Protein AF-A0A2D6FNG7-F1 (afdb_monomer_lite)

Secondary structure (DSSP, 8-state):
----HHHHHHHHHHHTTSPSS-EEEEE--TTSHHHHHHHHHHGGGT-EEEEEE----TTSSS-HHHHHHHHHHTGGGSTTEEEEES-HHHHHTT----SEEEE-S--SHHHHHHHHHHHTTT-SEEEES-TTSHHHHHHHIIIIIT-TTEEEEEETTEEEEEEPPPPHHHHHHHHHHHHHHHHHHHHHHHHHHHHH-GGGGGS----PPPP----------------------------------------------------PPP--------PPP-PPP-

Radius of gyration: 33.49 Å; chains: 1; bounding box: 90×66×100 Å

Foldseek 3Di:
DADDPQLVVVVVVLVVPFDQQFEEEEAACFLNRHVQVSCVSNVVSVYAYEYEDLLPPPPPPDDSVVRVVSNCVGNVVDPRYHYDNHHLVVVLVVVAQGQEYEYDRDLALVRLLVNLVSPVVRYQKYKYFQCVRPSNVVSCCVRPVVDPQWDWDDDPRMIMIGGDDDDPVNVVVVVVVVVVVVVVVVVVVVVVVVVVCPPPPPPPPDDDDDDDDDDDDDDDDDDDDDDDDDDDDDDDDDDDDDDDDDDDDDDDDDDDDDDDDDDDDDDDDDDDDDDDDDDDDD

pLDDT: mean 78.77, std 23.01, range [36.78, 98.81]

Structure (mmCIF, N/CA/C/O backbone):
data_AF-A0A2D6FNG7-F1
#
_entry.id   AF-A0A2D6FNG7-F1
#
loop_
_atom_site.group_PDB
_atom_site.id
_atom_site.type_symbol
_atom_site.label_atom_id
_atom_site.label_alt_id
_atom_site.label_comp_id
_atom_site.label_asym_id
_atom_site.label_entity_id
_atom_site.label_seq_id
_atom_site.pdbx_PDB_ins_code
_atom_site.Cartn_x
_atom_site.Cartn_y
_atom_site.Cartn_z
_atom_site.occupancy
_atom_site.B_iso_or_equiv
_atom_site.auth_seq_id
_atom_site.auth_comp_id
_atom_site.auth_asym_id
_atom_site.auth_atom_id
_atom_site.pdbx_PDB_model_num
ATOM 1 N N . MET A 1 1 ? 10.489 -3.696 -11.520 1.00 64.12 1 MET A N 1
ATOM 2 C CA . MET A 1 1 ? 11.337 -4.139 -10.391 1.00 64.12 1 MET A CA 1
ATOM 3 C C . MET A 1 1 ? 10.675 -5.348 -9.734 1.00 64.12 1 MET A C 1
ATOM 5 O O . MET A 1 1 ? 9.472 -5.512 -9.900 1.00 64.12 1 MET A O 1
ATOM 9 N N . ARG A 1 2 ? 11.435 -6.234 -9.083 1.00 80.19 2 ARG A N 1
ATOM 10 C CA . ARG A 1 2 ? 10.886 -7.314 -8.246 1.00 80.19 2 ARG A CA 1
ATOM 11 C C . ARG A 1 2 ? 11.373 -7.086 -6.822 1.00 80.19 2 ARG A C 1
ATOM 13 O O . ARG A 1 2 ? 12.557 -6.809 -6.651 1.00 80.19 2 ARG A O 1
ATOM 20 N N . LEU A 1 3 ? 10.481 -7.240 -5.847 1.00 90.50 3 LEU A N 1
ATOM 21 C CA . LEU A 1 3 ? 10.851 -7.220 -4.434 1.00 90.50 3 LEU A CA 1
ATOM 22 C C . LEU A 1 3 ? 11.929 -8.282 -4.135 1.00 90.50 3 LEU A C 1
ATOM 24 O O . LEU A 1 3 ? 11.783 -9.419 -4.614 1.00 90.50 3 LEU A O 1
ATOM 28 N N . PRO A 1 4 ? 12.962 -7.945 -3.338 1.00 95.19 4 PRO A N 1
ATOM 29 C CA . PRO A 1 4 ? 13.837 -8.904 -2.671 1.00 95.19 4 PRO A CA 1
ATOM 30 C C . PRO A 1 4 ? 13.063 -10.048 -2.002 1.00 95.19 4 PRO A C 1
ATOM 32 O O . PRO A 1 4 ? 11.911 -9.895 -1.592 1.00 95.19 4 PRO A O 1
ATOM 35 N N . ASP A 1 5 ? 13.684 -11.222 -1.892 1.00 95.94 5 ASP A N 1
ATOM 36 C CA . ASP A 1 5 ? 12.990 -12.428 -1.424 1.00 95.94 5 ASP A CA 1
ATOM 37 C C . ASP A 1 5 ? 12.503 -12.335 0.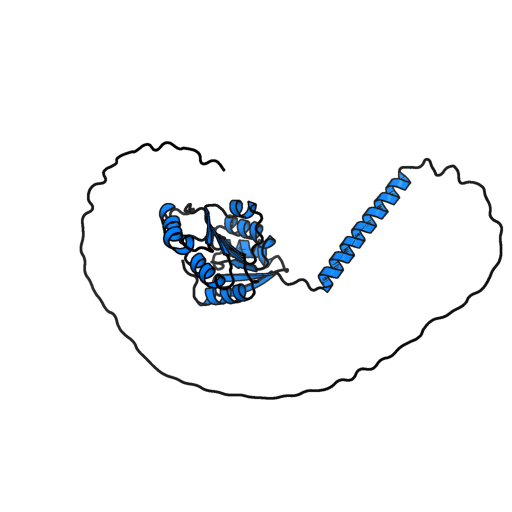027 1.00 95.94 5 ASP A C 1
ATOM 39 O O . ASP A 1 5 ? 11.467 -12.901 0.367 1.00 95.94 5 ASP A O 1
ATOM 43 N N . ASP A 1 6 ? 13.239 -11.662 0.904 1.00 97.31 6 ASP A N 1
ATOM 44 C CA . ASP A 1 6 ? 12.843 -11.436 2.294 1.00 97.31 6 ASP A CA 1
ATOM 45 C C . ASP A 1 6 ? 11.690 -10.435 2.422 1.00 97.31 6 ASP A C 1
ATOM 47 O O . ASP A 1 6 ? 10.721 -10.721 3.127 1.00 97.31 6 ASP A O 1
ATOM 51 N N . GLU A 1 7 ? 11.724 -9.334 1.676 1.00 97.94 7 GLU A N 1
ATOM 52 C CA . GLU A 1 7 ? 10.604 -8.389 1.576 1.00 97.94 7 GLU A CA 1
ATOM 53 C C . GLU A 1 7 ? 9.354 -9.064 1.003 1.00 97.94 7 GLU A C 1
ATOM 55 O O . GLU A 1 7 ? 8.252 -8.933 1.539 1.00 97.94 7 GLU A O 1
ATOM 60 N N . TRP A 1 8 ? 9.519 -9.881 -0.038 1.00 97.88 8 TRP A N 1
ATOM 61 C CA . TRP A 1 8 ? 8.423 -10.672 -0.582 1.00 97.88 8 TRP A CA 1
ATOM 62 C C . TRP A 1 8 ? 7.835 -11.636 0.455 1.00 97.88 8 TRP A C 1
ATOM 64 O O . TRP A 1 8 ? 6.614 -11.695 0.589 1.00 97.88 8 TRP A O 1
ATOM 74 N N . ARG A 1 9 ? 8.665 -12.354 1.225 1.00 97.81 9 ARG A N 1
ATOM 75 C CA . ARG A 1 9 ? 8.186 -13.243 2.304 1.00 97.81 9 ARG A CA 1
ATOM 76 C C . ARG A 1 9 ? 7.418 -12.472 3.380 1.00 97.81 9 ARG A C 1
ATOM 78 O O . ARG A 1 9 ? 6.373 -12.941 3.832 1.00 97.81 9 ARG A O 1
ATOM 85 N N . ALA A 1 10 ? 7.893 -11.287 3.763 1.00 97.44 10 ALA A N 1
ATOM 86 C CA . ALA A 1 10 ? 7.190 -10.421 4.709 1.00 97.44 10 ALA A CA 1
ATOM 87 C C . ALA A 1 10 ? 5.816 -9.985 4.166 1.00 97.44 10 ALA A C 1
ATOM 89 O O . ALA A 1 10 ? 4.814 -10.021 4.889 1.00 97.44 10 ALA A O 1
ATOM 90 N N . MET A 1 11 ? 5.731 -9.657 2.873 1.00 97.50 11 MET A N 1
ATOM 91 C CA . MET A 1 11 ? 4.459 -9.337 2.224 1.00 97.50 11 MET A CA 1
ATOM 92 C C . MET A 1 11 ? 3.522 -10.554 2.136 1.00 97.50 11 MET A C 1
ATOM 94 O O . MET A 1 11 ? 2.337 -10.431 2.454 1.00 97.50 11 MET A O 1
ATOM 98 N N . GLN A 1 12 ? 4.032 -11.740 1.786 1.00 97.81 12 GLN A N 1
ATOM 99 C CA . GLN A 1 12 ? 3.253 -12.988 1.741 1.00 97.81 12 GLN A CA 1
ATOM 100 C C . GLN A 1 12 ? 2.578 -13.297 3.078 1.00 97.81 12 GLN A C 1
ATOM 102 O O . GLN A 1 12 ? 1.379 -13.568 3.104 1.00 97.81 12 GLN A O 1
ATOM 107 N N . ALA A 1 13 ? 3.298 -13.142 4.194 1.00 97.25 13 ALA A N 1
ATOM 108 C CA . ALA A 1 13 ? 2.750 -13.364 5.534 1.00 97.25 13 ALA A CA 1
ATOM 109 C C . ALA A 1 13 ? 1.529 -12.476 5.852 1.00 97.25 13 ALA A C 1
ATOM 111 O O . ALA A 1 13 ? 0.722 -12.797 6.733 1.00 97.25 13 ALA A O 1
ATOM 112 N N . CYS A 1 14 ? 1.380 -11.348 5.152 1.00 95.81 14 CYS A N 1
ATOM 113 C CA . CYS A 1 14 ? 0.203 -10.491 5.231 1.00 95.81 14 CYS A CA 1
ATOM 114 C C . CYS A 1 14 ? -0.880 -10.907 4.232 1.00 95.81 14 CYS A C 1
ATOM 116 O O . CYS A 1 14 ? -2.049 -10.980 4.615 1.00 95.81 14 CYS A O 1
ATOM 118 N N . LEU A 1 15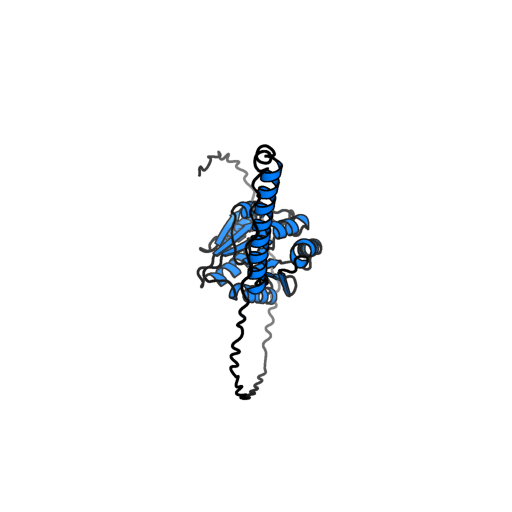 ? -0.501 -11.246 2.995 1.00 97.75 15 LEU A N 1
ATOM 119 C CA . LEU A 1 15 ? -1.420 -11.762 1.975 1.00 97.75 15 LEU A CA 1
ATOM 120 C C . LEU A 1 15 ? -2.129 -13.053 2.424 1.00 97.75 15 LEU A C 1
ATOM 122 O O . LEU A 1 15 ? -3.302 -13.250 2.095 1.00 97.75 15 LEU A O 1
ATOM 126 N N . ASP A 1 16 ? -1.470 -13.903 3.210 1.00 97.88 16 ASP A N 1
ATOM 127 C CA . ASP A 1 16 ? -2.030 -15.149 3.766 1.00 97.88 16 ASP A CA 1
ATOM 128 C C . ASP A 1 16 ? -3.192 -14.921 4.729 1.00 97.88 16 ASP A C 1
ATOM 130 O O . ASP A 1 16 ? -4.080 -15.760 4.865 1.00 97.88 16 ASP A O 1
ATOM 134 N N . LYS A 1 17 ? -3.210 -13.763 5.392 1.00 96.88 17 LYS A N 1
ATOM 135 C CA . LYS A 1 17 ? -4.222 -13.405 6.394 1.00 96.88 17 LYS A CA 1
ATOM 136 C C . LYS A 1 17 ? -5.452 -12.733 5.777 1.00 96.88 17 LYS A C 1
ATOM 138 O O . LYS A 1 17 ? -6.406 -12.443 6.503 1.00 96.88 17 LYS A O 1
ATOM 143 N N . LEU A 1 18 ? -5.421 -12.446 4.474 1.00 97.06 18 LEU A N 1
ATOM 144 C CA . LEU A 1 18 ? -6.533 -11.832 3.750 1.00 97.06 18 LEU A CA 1
ATOM 145 C C . LEU A 1 18 ? -7.700 -12.819 3.570 1.00 97.06 18 LEU A C 1
ATOM 147 O O . LEU A 1 18 ? -7.475 -14.033 3.534 1.00 97.06 18 LEU A O 1
ATOM 151 N N . PRO A 1 19 ? -8.947 -12.323 3.450 1.00 96.94 19 PRO A N 1
ATOM 152 C CA . PRO A 1 19 ? -10.106 -13.177 3.205 1.00 96.94 19 PRO A CA 1
ATOM 153 C C . PRO A 1 19 ? -10.015 -13.909 1.857 1.00 96.94 19 PRO A C 1
ATOM 155 O O . PRO A 1 19 ? -9.154 -13.632 1.025 1.00 96.94 19 PRO A O 1
ATOM 158 N N . HIS A 1 20 ? -10.939 -14.846 1.630 1.00 96.62 20 HIS A N 1
ATOM 159 C CA . HIS A 1 20 ? -11.166 -15.414 0.301 1.00 96.62 20 HIS A CA 1
ATOM 160 C C . HIS A 1 20 ? -11.643 -14.308 -0.657 1.00 96.62 20 HIS A C 1
ATOM 162 O O . HIS A 1 20 ? -12.407 -13.437 -0.238 1.00 96.62 20 HIS A O 1
ATOM 168 N N . ARG A 1 21 ? -11.229 -14.357 -1.929 1.00 98.19 21 ARG A N 1
ATOM 169 C CA . ARG A 1 21 ? -11.441 -13.298 -2.938 1.00 98.19 21 ARG A CA 1
ATOM 170 C C . ARG A 1 21 ? -10.891 -11.934 -2.512 1.00 98.19 21 ARG A C 1
ATOM 172 O O . ARG A 1 21 ? -11.639 -10.954 -2.540 1.00 98.19 21 ARG A O 1
ATOM 179 N N . PRO A 1 22 ? -9.616 -11.851 -2.090 1.00 98.56 22 PRO A N 1
ATOM 180 C CA . PRO A 1 22 ? -9.064 -10.588 -1.633 1.00 98.56 22 PRO A CA 1
ATOM 181 C C . PRO A 1 22 ? -9.025 -9.569 -2.774 1.00 98.56 22 PRO A C 1
ATOM 183 O O . PRO A 1 22 ? -8.663 -9.907 -3.906 1.00 98.56 22 PRO A O 1
ATOM 186 N N . LEU A 1 23 ? -9.356 -8.318 -2.461 1.00 98.75 23 LEU A N 1
ATOM 187 C CA . LEU A 1 23 ? -9.110 -7.182 -3.341 1.00 98.75 23 LEU A CA 1
ATOM 188 C C . LEU A 1 23 ? -7.816 -6.484 -2.923 1.00 98.75 23 LEU A C 1
ATOM 190 O O . LEU A 1 23 ? -7.742 -5.879 -1.853 1.00 98.75 23 LEU A O 1
ATOM 194 N N . VAL A 1 24 ? -6.813 -6.534 -3.790 1.00 98.81 24 VAL A N 1
ATOM 195 C CA . VAL A 1 24 ? -5.534 -5.846 -3.616 1.00 98.81 24 VAL A CA 1
ATOM 196 C C . VAL A 1 24 ? -5.496 -4.591 -4.484 1.00 98.81 24 VAL A C 1
ATOM 198 O O . VAL A 1 24 ? -6.026 -4.579 -5.593 1.00 98.81 24 VAL A O 1
ATOM 201 N N . VAL A 1 25 ? -4.866 -3.530 -3.991 1.00 98.81 25 VAL A N 1
ATOM 202 C CA . VAL A 1 25 ? -4.489 -2.360 -4.795 1.00 98.81 25 VAL A CA 1
ATOM 203 C C . VAL A 1 25 ? -2.978 -2.180 -4.716 1.00 98.81 25 VAL A C 1
ATOM 205 O O . VAL A 1 25 ? -2.409 -2.246 -3.631 1.00 98.81 25 VAL A O 1
ATOM 208 N N . GLU A 1 26 ? -2.343 -1.919 -5.849 1.00 98.75 26 GLU A N 1
ATOM 209 C CA . GLU A 1 26 ? -0.944 -1.500 -5.938 1.00 98.75 26 GLU A CA 1
ATOM 210 C C . GLU A 1 26 ? -0.878 -0.103 -6.553 1.00 98.75 26 GLU A C 1
ATOM 212 O O . GLU A 1 26 ? -1.494 0.148 -7.590 1.00 98.75 26 GLU A O 1
ATOM 217 N N . ILE A 1 27 ? -0.154 0.802 -5.900 1.00 98.44 27 ILE A N 1
ATOM 218 C CA . ILE A 1 27 ? 0.106 2.165 -6.366 1.00 98.44 27 ILE A CA 1
ATOM 219 C C . ILE A 1 27 ? 1.561 2.241 -6.818 1.00 98.44 27 ILE A C 1
ATOM 221 O O . ILE A 1 27 ? 2.444 2.033 -5.992 1.00 98.44 27 ILE A O 1
ATOM 225 N N . GLY A 1 28 ? 1.789 2.565 -8.093 1.00 96.75 28 GLY A N 1
ATOM 226 C CA . GLY A 1 28 ? 3.122 2.579 -8.704 1.00 96.75 28 GLY A CA 1
ATOM 227 C C . GLY A 1 28 ? 3.530 1.228 -9.285 1.00 96.75 28 GLY A C 1
ATOM 228 O O . GLY A 1 28 ? 4.553 0.669 -8.915 1.00 96.75 28 GLY A O 1
ATOM 229 N N . CYS A 1 29 ? 2.726 0.651 -10.182 1.00 96.00 29 CYS A N 1
ATOM 230 C CA . CYS A 1 29 ? 3.011 -0.695 -10.684 1.00 96.00 29 CYS A CA 1
ATOM 231 C C . CYS A 1 29 ? 4.149 -0.768 -11.720 1.00 96.00 29 CYS A C 1
ATOM 233 O O . CYS A 1 29 ? 4.660 -1.862 -11.980 1.00 96.00 29 CYS A O 1
ATOM 235 N N . PHE A 1 30 ? 4.570 0.355 -12.316 1.00 94.81 30 PHE A N 1
ATOM 236 C CA . PHE A 1 30 ? 5.631 0.426 -13.326 1.00 94.81 30 PHE A CA 1
ATOM 237 C C . PHE A 1 30 ? 5.483 -0.677 -14.397 1.00 94.81 30 PHE A C 1
ATOM 239 O O . PHE A 1 30 ? 4.420 -0.833 -14.971 1.00 94.81 30 PHE A O 1
ATOM 246 N N . GLU A 1 31 ? 6.509 -1.484 -14.680 1.00 94.94 31 GLU A N 1
ATOM 247 C CA . GLU A 1 31 ? 6.452 -2.604 -15.640 1.00 94.94 31 GLU A CA 1
ATOM 248 C C . GLU A 1 31 ? 5.692 -3.853 -15.127 1.00 94.94 31 GLU A C 1
ATOM 250 O O . GLU A 1 31 ? 5.644 -4.867 -15.817 1.00 94.94 31 GLU A O 1
ATOM 255 N N . GLY A 1 32 ? 5.108 -3.822 -13.925 1.00 96.25 32 GLY A N 1
ATOM 256 C CA . GLY A 1 32 ? 4.205 -4.862 -13.411 1.00 96.25 32 GLY A CA 1
ATOM 257 C C . GLY A 1 32 ? 4.876 -6.072 -12.754 1.00 96.25 32 GLY A C 1
ATOM 258 O O . GLY A 1 32 ? 4.230 -7.096 -12.549 1.00 96.25 32 GLY A O 1
ATOM 259 N N . GLY A 1 33 ? 6.169 -5.995 -12.424 1.00 96.50 33 GLY A N 1
ATOM 260 C CA . GLY A 1 33 ? 6.910 -7.124 -11.843 1.00 96.50 33 GLY A CA 1
ATOM 261 C C . GLY A 1 33 ? 6.360 -7.588 -10.488 1.00 96.50 33 GLY A C 1
ATOM 262 O O . GLY A 1 33 ? 6.184 -8.790 -10.276 1.00 96.50 33 GLY A O 1
ATOM 263 N N . THR A 1 34 ? 6.067 -6.648 -9.586 1.00 97.69 34 THR A N 1
ATOM 264 C CA . THR A 1 34 ? 5.433 -6.943 -8.293 1.00 97.69 34 THR A CA 1
ATOM 265 C C . THR A 1 34 ? 3.945 -7.259 -8.467 1.00 97.69 34 THR A C 1
ATOM 267 O O . THR A 1 34 ? 3.486 -8.256 -7.905 1.00 97.69 34 THR A O 1
ATOM 270 N N . THR A 1 35 ? 3.232 -6.529 -9.337 1.00 98.38 35 THR A N 1
ATOM 271 C CA . THR A 1 35 ? 1.835 -6.812 -9.719 1.00 98.38 35 THR A CA 1
ATOM 272 C C . THR A 1 35 ? 1.625 -8.264 -10.112 1.00 98.38 35 THR A C 1
ATOM 274 O O . THR A 1 35 ? 0.754 -8.931 -9.560 1.00 98.38 35 THR A O 1
ATOM 277 N N . GLN A 1 36 ? 2.445 -8.770 -11.040 1.00 98.12 36 GLN A N 1
ATOM 278 C CA . GLN A 1 36 ? 2.366 -10.141 -11.532 1.00 98.12 36 GLN A CA 1
ATOM 279 C C . GLN A 1 36 ? 2.539 -11.139 -10.383 1.00 98.12 36 GLN A C 1
ATOM 281 O O . GLN A 1 36 ? 1.737 -12.056 -10.229 1.00 98.12 36 GLN A O 1
ATOM 286 N N . LYS A 1 37 ? 3.546 -10.926 -9.528 1.00 97.75 37 LYS A N 1
ATOM 287 C CA . LYS A 1 37 ? 3.840 -11.816 -8.398 1.00 97.75 37 LYS A CA 1
ATOM 288 C C . LYS A 1 37 ? 2.684 -11.860 -7.392 1.00 97.75 37 LYS A C 1
ATOM 290 O O . LYS A 1 37 ? 2.320 -12.933 -6.915 1.00 97.75 37 LYS A O 1
ATOM 295 N N . ILE A 1 38 ? 2.079 -10.709 -7.085 1.00 98.38 38 ILE A N 1
ATOM 296 C CA . ILE A 1 38 ? 0.891 -10.637 -6.220 1.00 98.38 38 ILE A CA 1
ATOM 297 C C . ILE A 1 38 ? -0.300 -11.325 -6.891 1.00 98.38 38 ILE A C 1
ATOM 299 O O . ILE A 1 38 ? -0.970 -12.128 -6.241 1.00 98.38 38 ILE A O 1
ATOM 303 N N . ALA A 1 39 ? -0.552 -11.041 -8.171 1.00 98.50 39 ALA A N 1
ATOM 304 C CA . ALA A 1 39 ? -1.655 -11.609 -8.938 1.00 98.50 39 ALA A CA 1
ATOM 305 C C . ALA A 1 39 ? -1.598 -13.142 -8.969 1.00 98.50 39 ALA A C 1
ATOM 307 O O . ALA A 1 39 ? -2.599 -13.790 -8.662 1.00 98.50 39 ALA A O 1
ATOM 308 N N . GLU A 1 40 ? -0.427 -13.719 -9.248 1.00 98.19 40 GLU A N 1
ATOM 309 C CA . GLU A 1 40 ? -0.182 -15.167 -9.207 1.00 98.19 40 GLU A CA 1
ATOM 310 C C . GLU A 1 40 ? -0.452 -15.737 -7.806 1.00 98.19 40 GLU A C 1
ATOM 312 O O . GLU A 1 40 ? -1.099 -16.774 -7.665 1.00 98.19 40 GLU A O 1
ATOM 317 N N . TYR A 1 41 ? -0.014 -15.036 -6.754 1.00 98.50 41 TYR A N 1
ATOM 318 C CA . TYR A 1 41 ? -0.155 -15.492 -5.369 1.00 98.50 41 TYR A CA 1
ATOM 319 C C . TYR A 1 41 ? -1.606 -15.526 -4.873 1.00 98.50 41 TYR A C 1
ATOM 321 O O . TYR A 1 41 ? -1.994 -16.409 -4.104 1.00 98.50 41 TYR A O 1
ATOM 329 N N . ILE A 1 42 ? -2.427 -14.553 -5.275 1.00 98.44 42 ILE A N 1
ATOM 330 C CA . ILE A 1 42 ? -3.823 -14.446 -4.820 1.00 98.44 42 ILE A CA 1
ATOM 331 C C . ILE A 1 42 ? -4.819 -15.162 -5.741 1.00 98.44 42 ILE A C 1
ATOM 333 O O . ILE A 1 42 ? -5.957 -15.392 -5.324 1.00 98.44 42 ILE A O 1
ATOM 337 N N . TRP A 1 43 ? -4.408 -15.545 -6.955 1.00 98.25 43 TRP A N 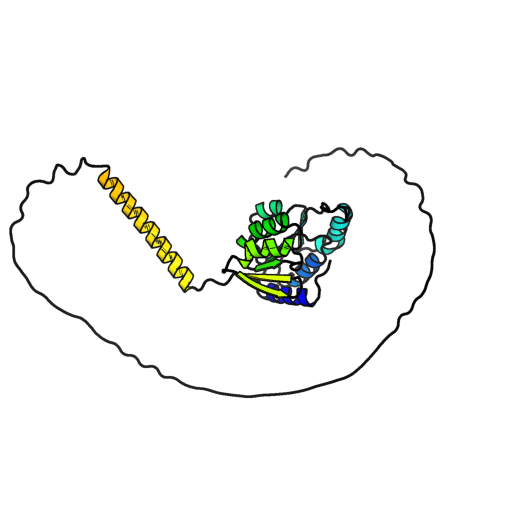1
ATOM 338 C CA . TRP A 1 43 ? -5.259 -16.218 -7.944 1.00 98.25 43 TRP A CA 1
ATOM 339 C C . TRP A 1 43 ? -5.934 -17.500 -7.428 1.00 98.25 43 TRP A C 1
ATOM 341 O O . TRP A 1 43 ? -7.148 -17.615 -7.598 1.00 98.25 43 TRP A O 1
ATOM 351 N N . PRO A 1 44 ? -5.253 -18.416 -6.699 1.00 98.19 44 PRO A N 1
ATOM 352 C CA . PRO A 1 44 ? -5.895 -19.627 -6.172 1.00 98.19 44 PRO A CA 1
ATOM 353 C C . PRO A 1 44 ? -7.060 -19.366 -5.203 1.00 98.19 44 PRO A C 1
ATOM 355 O O . PRO A 1 44 ? -7.825 -20.278 -4.902 1.00 98.19 44 PRO A O 1
ATOM 358 N N . ARG A 1 45 ? -7.195 -18.133 -4.697 1.00 97.75 45 ARG A N 1
ATOM 359 C CA . ARG A 1 45 ? -8.281 -17.692 -3.807 1.00 97.75 45 ARG A CA 1
ATOM 360 C C . ARG A 1 45 ? -9.314 -16.812 -4.521 1.00 97.75 45 ARG A C 1
ATOM 362 O O . ARG A 1 45 ? -10.058 -16.105 -3.841 1.00 97.75 45 ARG A O 1
ATOM 369 N N . ASP A 1 46 ? -9.333 -16.809 -5.859 1.00 98.25 46 ASP A N 1
ATOM 370 C CA . ASP A 1 46 ? -10.145 -15.911 -6.704 1.00 98.25 46 ASP A CA 1
ATOM 371 C C . ASP A 1 46 ? -9.933 -14.424 -6.336 1.00 98.25 46 ASP A C 1
ATOM 373 O O . ASP A 1 46 ? -10.855 -13.606 -6.305 1.00 98.25 46 ASP A O 1
ATOM 377 N N . GLY A 1 47 ? -8.695 -14.083 -5.957 1.00 98.62 47 GLY A N 1
ATOM 378 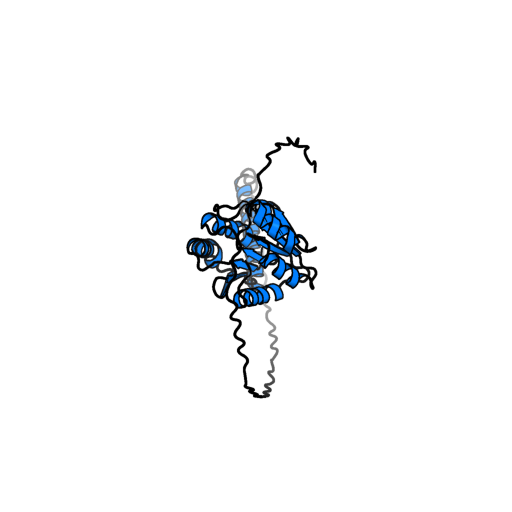C CA . GLY A 1 47 ? -8.283 -12.725 -5.619 1.00 98.62 47 GLY A CA 1
ATOM 379 C C . GLY A 1 47 ? -7.988 -11.882 -6.851 1.00 98.62 47 GLY A C 1
ATOM 380 O O . GLY A 1 47 ? -7.567 -12.399 -7.887 1.00 98.62 47 GLY A O 1
ATOM 381 N N . ARG A 1 48 ? -8.168 -10.566 -6.716 1.00 98.75 48 ARG A N 1
ATOM 382 C CA . ARG A 1 48 ? -7.929 -9.581 -7.778 1.00 98.75 48 ARG A CA 1
ATOM 383 C C . ARG A 1 48 ? -7.001 -8.480 -7.308 1.00 98.75 48 ARG A C 1
ATOM 385 O O . ARG A 1 48 ? -7.037 -8.099 -6.140 1.00 98.75 48 ARG A O 1
ATOM 392 N N . ILE A 1 49 ? -6.225 -7.937 -8.235 1.00 98.81 49 ILE A N 1
ATOM 393 C CA . ILE A 1 49 ? -5.378 -6.773 -8.002 1.00 98.81 49 ILE A CA 1
ATOM 394 C C . ILE A 1 49 ? -5.758 -5.644 -8.955 1.00 98.81 49 ILE A C 1
ATOM 396 O O . ILE A 1 49 ? -5.949 -5.848 -10.151 1.00 98.81 49 ILE A O 1
ATOM 400 N N . ILE A 1 50 ? -5.875 -4.443 -8.405 1.00 98.75 50 ILE A N 1
ATOM 401 C CA . ILE A 1 50 ? -6.001 -3.201 -9.154 1.00 98.75 50 ILE A CA 1
ATOM 402 C C . ILE A 1 50 ? -4.620 -2.550 -9.175 1.00 98.75 50 ILE A C 1
ATOM 404 O O . ILE A 1 50 ? -4.131 -2.125 -8.128 1.00 98.75 50 ILE A O 1
ATOM 408 N N . ALA A 1 51 ? -4.001 -2.488 -10.350 1.00 98.50 51 ALA A N 1
ATOM 409 C CA . ALA A 1 51 ? -2.674 -1.905 -10.529 1.00 98.50 51 ALA A CA 1
ATOM 410 C C . ALA A 1 51 ? -2.825 -0.464 -11.029 1.00 98.50 51 ALA A C 1
ATOM 412 O O . ALA A 1 51 ? -3.431 -0.238 -12.078 1.00 98.50 51 ALA A O 1
ATOM 413 N N . VAL A 1 52 ? -2.345 0.509 -10.259 1.00 98.19 52 VAL A N 1
ATOM 414 C CA . VAL A 1 52 ? -2.540 1.940 -10.518 1.00 98.19 52 VAL A CA 1
ATOM 415 C C . VAL A 1 52 ? -1.206 2.582 -10.854 1.00 98.19 52 VAL A C 1
ATOM 417 O O . VAL A 1 52 ? -0.319 2.651 -10.005 1.00 98.19 52 VAL A O 1
ATOM 420 N N . ASP A 1 53 ? -1.084 3.115 -12.063 1.00 96.81 53 ASP A N 1
ATOM 421 C CA . ASP A 1 53 ? 0.088 3.883 -12.476 1.00 96.81 53 ASP A CA 1
ATOM 422 C C . ASP A 1 53 ? -0.304 4.830 -13.621 1.00 96.81 53 ASP A C 1
ATOM 424 O O . ASP A 1 53 ? -1.003 4.420 -14.552 1.00 96.81 53 ASP A O 1
ATOM 428 N N . PRO A 1 54 ? 0.091 6.116 -13.595 1.00 94.38 54 PRO A N 1
ATOM 429 C CA . PRO A 1 54 ? -0.155 7.006 -14.725 1.00 94.38 54 PRO A CA 1
ATOM 430 C C . PRO A 1 54 ? 0.685 6.633 -15.955 1.00 94.38 54 PRO A C 1
ATOM 432 O O . PRO A 1 54 ? 0.410 7.131 -17.045 1.00 94.38 54 PRO A O 1
ATOM 435 N N . HIS A 1 55 ? 1.738 5.828 -15.782 1.00 91.44 55 HIS A N 1
ATOM 436 C CA . HIS A 1 55 ? 2.809 5.538 -16.734 1.00 91.44 55 HIS A CA 1
ATOM 437 C C . HIS A 1 55 ? 3.443 6.794 -17.343 1.00 91.44 55 HIS A C 1
ATOM 439 O O . HIS A 1 55 ? 4.168 6.741 -18.330 1.00 91.44 55 HIS A O 1
ATOM 445 N N . GLN A 1 56 ? 3.216 7.953 -16.736 1.00 82.06 56 GLN A N 1
ATOM 446 C CA . GLN A 1 56 ? 3.804 9.225 -17.111 1.00 82.06 56 GLN A CA 1
ATOM 447 C C . GLN A 1 56 ? 5.078 9.351 -16.289 1.00 82.06 56 GLN A C 1
ATOM 449 O O . GLN A 1 56 ? 5.008 9.568 -15.084 1.00 82.06 56 GLN A O 1
ATOM 454 N N . GLY A 1 57 ? 6.235 9.094 -16.905 1.00 64.38 57 GLY A N 1
ATOM 455 C CA . GLY A 1 57 ? 7.508 9.125 -16.192 1.00 64.38 57 GLY A CA 1
ATOM 456 C C . GLY A 1 57 ? 7.708 10.499 -15.559 1.00 64.38 57 GLY A C 1
ATOM 457 O O . GLY A 1 57 ? 7.966 11.465 -16.267 1.00 64.38 57 GLY A O 1
ATOM 458 N N . ASN A 1 58 ? 7.594 10.595 -14.234 1.00 51.00 58 ASN A N 1
ATOM 459 C CA . ASN A 1 58 ? 7.673 11.876 -13.523 1.00 51.00 58 ASN A CA 1
ATOM 460 C C . ASN A 1 58 ? 9.110 12.421 -13.425 1.00 51.00 58 ASN A C 1
ATOM 462 O O . ASN A 1 58 ? 9.334 13.514 -12.918 1.00 51.00 58 ASN A O 1
ATOM 466 N N . THR A 1 59 ? 10.100 11.655 -13.890 1.00 50.53 59 THR A N 1
ATOM 467 C CA . THR A 1 59 ? 11.512 11.891 -13.569 1.00 50.53 59 THR A CA 1
ATOM 468 C C . THR A 1 59 ? 12.446 11.873 -14.783 1.00 50.53 59 THR A C 1
ATOM 470 O O . THR A 1 59 ? 13.655 11.979 -14.618 1.00 50.53 59 THR A O 1
ATOM 473 N N . GLY A 1 60 ? 11.929 11.753 -16.013 1.00 44.12 60 GLY A N 1
ATOM 474 C CA . GLY A 1 60 ? 12.760 11.746 -17.229 1.00 44.12 60 GLY A CA 1
ATOM 475 C C . GLY A 1 60 ? 13.604 10.477 -17.450 1.00 44.12 60 GLY A C 1
ATOM 476 O O . GLY A 1 60 ? 14.327 10.405 -18.438 1.00 44.12 60 GLY A O 1
ATOM 477 N N . TRP A 1 61 ? 13.498 9.464 -16.578 1.00 47.97 61 TRP A N 1
ATOM 478 C CA . TRP A 1 61 ? 14.290 8.223 -16.655 1.00 47.97 61 TRP A CA 1
ATOM 479 C C . TRP A 1 61 ? 13.646 7.103 -17.477 1.00 47.97 61 TRP A C 1
ATOM 481 O O . TRP A 1 61 ? 14.332 6.163 -17.878 1.00 47.97 61 TRP A O 1
ATOM 491 N N . VAL A 1 62 ? 12.338 7.173 -17.735 1.00 54.16 62 VAL A N 1
ATOM 492 C CA . VAL A 1 62 ? 11.619 6.137 -18.484 1.00 54.16 62 VAL A CA 1
ATOM 493 C C . VAL A 1 62 ? 10.632 6.787 -19.439 1.00 54.16 62 VAL A C 1
ATOM 495 O O . VAL A 1 62 ? 9.786 7.580 -19.031 1.00 54.16 62 VAL A O 1
ATOM 498 N N . GLU A 1 63 ? 10.730 6.429 -20.717 1.00 63.19 63 GLU A N 1
ATOM 499 C CA . GLU A 1 63 ? 9.716 6.777 -21.704 1.00 63.19 63 GLU A CA 1
ATOM 500 C C . GLU A 1 63 ? 8.378 6.162 -21.285 1.00 63.19 63 GLU A C 1
ATOM 502 O O . GLU A 1 63 ? 8.285 4.950 -21.087 1.00 63.19 63 GLU A O 1
ATOM 507 N N . THR A 1 64 ? 7.332 6.981 -21.194 1.00 66.31 64 THR A N 1
ATOM 508 C CA . THR A 1 64 ? 5.960 6.569 -20.850 1.00 66.31 64 THR A CA 1
ATOM 509 C C . THR A 1 64 ? 5.476 5.334 -21.604 1.00 66.31 64 THR A C 1
ATOM 511 O O . THR A 1 64 ? 4.790 4.476 -21.053 1.00 66.31 64 THR A O 1
ATOM 514 N N . HIS A 1 65 ? 5.897 5.188 -22.859 1.00 73.56 65 HIS A N 1
ATOM 515 C CA . HIS A 1 65 ? 5.562 4.022 -23.664 1.00 73.56 65 HIS A CA 1
ATOM 516 C C . HIS A 1 65 ? 6.254 2.739 -23.192 1.00 73.56 65 HIS A C 1
ATOM 518 O O . HIS A 1 65 ? 5.672 1.666 -23.313 1.00 73.56 65 HIS A O 1
ATOM 524 N N . LYS A 1 66 ? 7.468 2.807 -22.638 1.00 83.44 66 LYS A N 1
ATOM 525 C CA . LYS A 1 66 ? 8.228 1.619 -22.237 1.00 83.44 66 LYS A CA 1
ATOM 526 C C . LYS A 1 66 ? 7.631 0.944 -21.005 1.00 83.44 66 LYS A C 1
ATOM 528 O O . LYS A 1 66 ? 7.424 -0.266 -21.050 1.00 83.44 66 LYS A O 1
ATOM 533 N N . SER A 1 67 ? 7.322 1.701 -19.949 1.00 88.12 67 SER A N 1
ATOM 534 C CA . SER A 1 67 ? 6.767 1.119 -18.718 1.00 88.12 67 SER A CA 1
ATOM 535 C C . SER A 1 67 ? 5.386 0.511 -18.961 1.00 88.12 67 SER A C 1
ATOM 537 O O . SER A 1 67 ? 5.148 -0.630 -18.571 1.00 88.12 67 SER A O 1
ATOM 539 N N . LEU A 1 68 ? 4.514 1.219 -19.689 1.00 91.81 68 LEU A N 1
ATOM 540 C CA . LEU A 1 68 ? 3.190 0.712 -20.052 1.00 91.81 68 LEU A CA 1
ATOM 541 C C . LEU A 1 68 ? 3.291 -0.529 -20.944 1.00 91.81 68 LEU A C 1
ATOM 543 O O . LEU A 1 68 ? 2.606 -1.516 -20.701 1.00 91.81 68 LEU A O 1
ATOM 547 N N . ASN A 1 69 ? 4.178 -0.528 -21.944 1.00 92.56 69 ASN A N 1
ATOM 548 C CA . ASN A 1 69 ? 4.387 -1.706 -22.787 1.00 92.56 69 ASN A CA 1
ATOM 549 C C . ASN A 1 69 ? 4.926 -2.900 -21.990 1.00 92.56 69 ASN A C 1
ATOM 551 O O . ASN A 1 69 ? 4.529 -4.031 -22.265 1.00 92.56 69 ASN A O 1
ATOM 555 N N . GLY A 1 70 ? 5.826 -2.671 -21.030 1.00 92.69 70 GLY A N 1
ATOM 556 C CA . GLY A 1 70 ? 6.318 -3.710 -20.124 1.00 92.69 70 GLY A CA 1
ATOM 557 C C . GLY A 1 70 ? 5.183 -4.303 -19.294 1.00 92.69 70 GLY A C 1
ATOM 558 O O . GLY A 1 70 ? 4.972 -5.515 -19.326 1.00 92.69 70 GLY A O 1
ATOM 559 N N . PHE A 1 71 ? 4.383 -3.438 -18.669 1.00 95.56 71 PHE A N 1
ATOM 560 C CA . PHE A 1 71 ? 3.207 -3.836 -17.901 1.00 95.56 71 PHE A CA 1
ATOM 561 C C . PHE A 1 71 ? 2.224 -4.656 -18.742 1.00 95.56 71 PHE A C 1
ATOM 563 O O . PHE A 1 71 ? 1.858 -5.768 -18.363 1.00 95.56 71 PHE A O 1
ATOM 570 N N . MET A 1 72 ? 1.849 -4.152 -19.921 1.00 95.81 72 MET A N 1
ATOM 571 C CA . MET A 1 72 ? 0.880 -4.803 -20.806 1.00 95.81 72 MET A CA 1
ATOM 572 C C . MET A 1 72 ? 1.389 -6.116 -21.400 1.00 95.81 72 MET A C 1
ATOM 574 O O . MET A 1 72 ? 0.569 -6.935 -21.795 1.00 95.81 72 MET A O 1
ATOM 578 N N . LYS A 1 73 ? 2.706 -6.345 -21.473 1.00 95.44 73 LYS A N 1
ATOM 579 C CA . LYS A 1 73 ? 3.285 -7.636 -21.890 1.00 95.44 73 LYS A CA 1
ATOM 580 C C . LYS A 1 73 ? 3.378 -8.655 -20.751 1.00 95.44 73 LYS A C 1
ATOM 582 O O . LYS A 1 73 ? 3.505 -9.841 -21.035 1.00 95.44 73 LYS A O 1
ATOM 587 N N . GLY A 1 74 ? 3.362 -8.197 -19.500 1.00 95.06 74 GLY A N 1
ATOM 588 C CA . GLY A 1 74 ? 3.426 -9.028 -18.299 1.00 95.06 74 GLY A CA 1
ATOM 589 C C . GLY A 1 74 ? 2.086 -9.060 -17.571 1.00 95.06 74 GLY A C 1
ATOM 590 O O . GLY A 1 74 ? 1.122 -9.655 -18.053 1.00 95.06 74 GLY A O 1
ATOM 591 N N . ALA A 1 75 ? 2.025 -8.395 -16.415 1.00 95.81 75 ALA A N 1
ATOM 592 C CA . ALA A 1 75 ? 0.859 -8.387 -15.531 1.00 95.81 75 ALA A CA 1
ATOM 593 C C . ALA A 1 75 ? -0.452 -7.989 -16.231 1.00 95.81 75 ALA A C 1
ATOM 595 O O . ALA A 1 75 ? -1.504 -8.531 -15.909 1.00 95.81 75 ALA A O 1
ATOM 596 N N . GLY A 1 76 ? -0.405 -7.091 -17.217 1.00 94.75 76 GLY A N 1
ATOM 597 C CA . GLY A 1 76 ? -1.590 -6.636 -17.947 1.00 94.75 76 GLY A CA 1
ATOM 598 C C . GLY A 1 76 ? -2.284 -7.703 -18.804 1.00 94.75 76 GLY A C 1
ATOM 599 O O . GLY A 1 76 ? -3.390 -7.450 -19.269 1.00 94.75 76 GLY A O 1
ATOM 600 N N . GLN A 1 77 ? -1.674 -8.876 -19.017 1.00 97.12 77 GLN A N 1
ATOM 601 C CA . GLN A 1 77 ? -2.312 -10.017 -19.695 1.00 97.12 77 GLN A CA 1
ATOM 602 C C . GLN A 1 77 ? -3.072 -10.946 -18.734 1.00 97.12 77 GLN A C 1
ATOM 604 O O . GLN A 1 77 ? -3.734 -11.880 -19.181 1.00 97.12 77 GLN A O 1
ATOM 609 N N . MET A 1 78 ? -2.954 -10.746 -17.420 1.00 98.25 78 MET A N 1
ATOM 610 C CA . MET A 1 78 ? -3.537 -11.647 -16.427 1.00 98.25 78 MET A CA 1
ATOM 611 C C . MET A 1 78 ? -5.007 -11.319 -16.151 1.00 98.25 78 MET A C 1
ATOM 613 O O . MET A 1 78 ? -5.367 -10.165 -15.928 1.00 98.25 78 MET A O 1
ATOM 617 N N . GLU A 1 79 ? -5.855 -12.346 -16.070 1.00 98.12 79 GLU A N 1
ATOM 618 C CA . GLU A 1 79 ? -7.310 -12.188 -15.907 1.00 98.12 79 GLU A CA 1
ATOM 619 C C . GLU A 1 79 ? -7.735 -11.535 -14.577 1.00 98.12 79 GLU A C 1
ATOM 621 O O . GLU A 1 79 ? -8.793 -10.907 -14.503 1.00 98.12 79 GLU A O 1
ATOM 626 N N . ASN A 1 80 ? -6.932 -11.661 -13.514 1.00 98.56 80 ASN A N 1
ATOM 627 C CA . ASN A 1 80 ? -7.195 -11.019 -12.221 1.00 98.56 80 ASN A CA 1
ATOM 628 C C . ASN A 1 80 ? -6.480 -9.684 -12.006 1.00 98.56 80 ASN A C 1
ATOM 630 O O . ASN A 1 80 ? -6.520 -9.157 -10.887 1.00 98.56 80 ASN A O 1
ATOM 634 N N . VAL A 1 81 ? -5.848 -9.133 -13.040 1.00 98.69 81 VAL A N 1
ATOM 635 C CA . VAL A 1 81 ? -5.220 -7.814 -12.988 1.00 98.69 81 VAL A CA 1
ATOM 636 C C . VAL A 1 81 ? -6.139 -6.801 -13.661 1.00 98.69 81 VAL A C 1
ATOM 638 O O . VAL A 1 81 ? -6.528 -6.949 -14.815 1.00 98.69 81 VAL A O 1
ATOM 641 N N . ILE A 1 82 ? -6.489 -5.745 -12.929 1.00 98.44 82 ILE A N 1
ATOM 642 C CA . ILE A 1 82 ? -7.301 -4.632 -13.421 1.00 98.44 82 ILE A CA 1
ATOM 643 C C . ILE A 1 82 ? -6.395 -3.397 -13.499 1.00 98.44 82 ILE A C 1
ATOM 645 O O . ILE A 1 82 ? -6.145 -2.766 -12.467 1.00 98.44 82 ILE A O 1
ATOM 649 N N . PRO A 1 83 ? -5.880 -3.037 -14.686 1.00 97.75 83 PRO A N 1
ATOM 650 C CA . PRO A 1 83 ? -5.057 -1.846 -14.829 1.00 97.75 83 PRO A CA 1
ATOM 651 C C . PRO A 1 83 ? -5.891 -0.570 -14.716 1.00 97.75 83 PRO A C 1
ATOM 653 O O . PRO A 1 83 ? -6.948 -0.436 -15.334 1.00 97.75 83 PRO A O 1
ATOM 656 N N . ILE A 1 84 ? -5.371 0.405 -13.977 1.00 97.00 84 ILE A N 1
ATOM 657 C CA . ILE A 1 84 ? -5.844 1.786 -13.966 1.00 97.00 84 ILE A CA 1
ATOM 658 C C . ILE A 1 84 ? -4.698 2.668 -14.444 1.00 97.00 84 ILE A C 1
ATOM 660 O O . ILE A 1 84 ? -3.770 2.963 -13.693 1.00 97.00 84 ILE A O 1
ATOM 664 N N . LEU A 1 85 ? -4.814 3.137 -15.689 1.00 95.75 85 LEU A N 1
ATOM 665 C CA . LEU A 1 85 ? -3.926 4.154 -16.241 1.00 95.75 85 LEU A CA 1
ATOM 666 C C . LEU A 1 85 ? -4.289 5.518 -15.643 1.00 95.75 85 LEU A C 1
ATOM 668 O O . LEU A 1 85 ? -5.131 6.249 -16.169 1.00 95.75 85 LEU A O 1
ATOM 672 N N . GLY A 1 86 ? -3.705 5.843 -14.495 1.00 95.31 86 GLY A N 1
ATOM 673 C CA . GLY A 1 86 ? -4.026 7.064 -13.774 1.00 95.31 86 GLY A CA 1
ATOM 674 C C . GLY A 1 86 ? -3.284 7.210 -12.455 1.00 95.31 86 GLY A C 1
ATOM 675 O O . GLY A 1 86 ? -2.597 6.315 -11.982 1.00 95.31 86 GLY A O 1
ATOM 676 N N . THR A 1 87 ? -3.435 8.381 -11.846 1.00 96.88 87 THR A N 1
ATOM 677 C CA . THR A 1 87 ? -2.827 8.676 -10.547 1.00 96.88 87 THR A CA 1
ATOM 678 C C . THR A 1 87 ? -3.579 8.003 -9.399 1.00 96.88 87 THR A C 1
ATOM 680 O O . THR A 1 87 ? -4.784 7.744 -9.489 1.00 96.88 87 THR A O 1
ATOM 683 N N . SER A 1 88 ? -2.900 7.839 -8.263 1.00 97.38 88 SER A N 1
ATOM 684 C CA . SER A 1 88 ? -3.497 7.404 -6.994 1.00 97.38 88 SER A CA 1
ATOM 685 C C . SER A 1 88 ? -4.749 8.208 -6.608 1.00 97.38 88 SER A C 1
ATOM 687 O O . SER A 1 88 ? -5.789 7.639 -6.264 1.00 97.38 88 SER A O 1
ATOM 689 N N . LEU A 1 89 ? -4.719 9.537 -6.785 1.00 97.38 89 LEU A N 1
ATOM 690 C CA . LEU A 1 89 ? -5.885 10.399 -6.566 1.00 97.38 89 LEU A CA 1
ATOM 691 C C . LEU A 1 89 ? -7.070 10.010 -7.458 1.00 97.38 89 LEU A C 1
ATOM 693 O O . LEU A 1 89 ? -8.210 10.007 -6.995 1.00 97.38 89 LEU A O 1
ATOM 697 N N . THR A 1 90 ? -6.822 9.680 -8.723 1.00 96.50 90 THR A N 1
ATOM 698 C CA . THR A 1 90 ? -7.873 9.267 -9.661 1.00 96.50 90 THR A CA 1
ATOM 699 C C . THR A 1 90 ? -8.479 7.932 -9.240 1.00 96.50 90 THR A C 1
ATOM 701 O O . THR A 1 90 ? -9.698 7.846 -9.096 1.00 96.50 90 THR A O 1
ATOM 704 N N . ALA A 1 91 ? -7.644 6.938 -8.931 1.00 97.50 91 ALA A N 1
ATOM 705 C CA . ALA A 1 91 ? -8.099 5.634 -8.450 1.00 97.50 91 ALA A CA 1
ATOM 706 C C . ALA A 1 91 ? -8.885 5.735 -7.127 1.00 97.50 91 ALA A C 1
ATOM 708 O O . ALA A 1 91 ? -9.921 5.091 -6.962 1.00 97.50 91 ALA A O 1
ATOM 709 N N . SER A 1 92 ? -8.477 6.616 -6.207 1.00 96.94 92 SER A N 1
ATOM 710 C CA . SER A 1 92 ? -9.163 6.800 -4.917 1.00 96.94 92 SER A CA 1
ATOM 711 C C . SER A 1 92 ? -10.630 7.245 -5.055 1.00 96.94 92 SER A C 1
ATOM 713 O O . SER A 1 92 ? -11.475 6.916 -4.214 1.00 96.94 92 SER A O 1
ATOM 715 N N . LYS A 1 93 ? -10.980 7.942 -6.148 1.00 97.81 93 LYS A N 1
ATOM 716 C CA . LYS A 1 93 ? -12.354 8.403 -6.421 1.00 97.81 93 LYS A CA 1
ATOM 717 C C . LYS A 1 93 ? -13.322 7.252 -6.692 1.00 97.81 93 LYS A C 1
ATOM 719 O O . LYS A 1 93 ? -14.526 7.439 -6.530 1.00 97.81 93 LYS A O 1
ATOM 724 N N . MET A 1 94 ? -12.815 6.063 -7.018 1.00 96.69 94 MET A N 1
ATOM 725 C CA . MET A 1 94 ? -13.620 4.854 -7.214 1.00 96.69 94 MET A CA 1
ATOM 726 C C . MET A 1 94 ? -14.173 4.280 -5.901 1.00 96.69 94 MET A C 1
ATOM 728 O O . MET A 1 94 ? -14.995 3.369 -5.935 1.00 96.69 94 MET A O 1
ATOM 732 N N . ARG A 1 95 ? -13.767 4.819 -4.736 1.00 95.25 95 ARG A N 1
ATOM 733 C CA . ARG A 1 95 ? -14.258 4.415 -3.401 1.00 95.25 95 ARG A CA 1
ATOM 734 C C . ARG A 1 95 ? -14.106 2.914 -3.132 1.00 95.25 95 ARG A C 1
ATOM 736 O O . ARG A 1 95 ? -14.972 2.290 -2.513 1.00 95.25 95 ARG A O 1
ATOM 743 N N . LEU A 1 96 ? -12.992 2.359 -3.598 1.00 95.81 96 LEU A N 1
ATOM 744 C CA . LEU A 1 96 ? -12.610 0.971 -3.375 1.00 95.81 96 LEU A CA 1
ATOM 745 C C . LEU A 1 96 ? -12.475 0.678 -1.872 1.00 95.81 96 LEU A C 1
ATOM 747 O O . LEU A 1 96 ? -12.214 1.570 -1.060 1.00 95.81 96 LEU A O 1
ATOM 751 N N . LYS A 1 97 ? -12.650 -0.592 -1.508 1.00 97.69 97 LYS A N 1
ATOM 752 C CA . LYS A 1 97 ? -12.417 -1.111 -0.153 1.00 97.69 97 LYS A CA 1
ATOM 753 C C . LYS A 1 97 ? -11.457 -2.299 -0.231 1.00 97.69 97 LYS A C 1
ATOM 755 O O . LYS A 1 97 ? -11.912 -3.430 -0.089 1.00 97.69 97 LYS A O 1
ATOM 760 N N . PRO A 1 98 ? -10.181 -2.055 -0.564 1.00 98.38 98 PRO A N 1
ATOM 761 C CA . PRO A 1 98 ? -9.208 -3.128 -0.672 1.00 98.38 98 PRO A CA 1
ATOM 762 C C . PRO A 1 98 ? -8.952 -3.778 0.689 1.00 98.38 98 PRO A C 1
ATOM 764 O O . PRO A 1 98 ? -9.006 -3.120 1.731 1.00 98.38 98 PRO A O 1
ATOM 767 N N . ASP A 1 99 ? -8.648 -5.069 0.665 1.00 98.62 99 ASP A N 1
ATOM 768 C CA . ASP A 1 99 ? -8.183 -5.825 1.826 1.00 98.62 99 ASP A CA 1
ATOM 769 C C . ASP A 1 99 ? -6.693 -5.566 2.100 1.00 98.62 99 ASP A C 1
ATOM 771 O O . ASP A 1 99 ? -6.234 -5.691 3.237 1.00 98.62 99 ASP A O 1
ATOM 775 N N . PHE A 1 100 ? -5.947 -5.185 1.059 1.00 98.75 100 PHE A N 1
ATOM 776 C CA . PHE A 1 100 ? -4.523 -4.878 1.113 1.00 98.75 100 PHE A CA 1
ATOM 777 C C . PHE A 1 100 ? -4.163 -3.788 0.099 1.00 98.75 100 PHE A C 1
ATOM 779 O O . PHE A 1 100 ? -4.643 -3.810 -1.035 1.00 98.75 100 PHE A O 1
ATOM 786 N N . VAL A 1 101 ? -3.311 -2.845 0.501 1.00 98.81 101 VAL A N 1
ATOM 787 C CA . VAL A 1 101 ? -2.756 -1.816 -0.390 1.00 98.81 101 VAL A CA 1
ATOM 788 C C . VAL A 1 101 ? -1.235 -1.867 -0.326 1.00 98.81 101 VAL A C 1
ATOM 790 O O . VAL A 1 101 ? -0.681 -1.838 0.768 1.00 98.81 101 VAL A O 1
ATOM 793 N N . PHE A 1 102 ? -0.577 -1.899 -1.478 1.00 98.81 102 PHE A N 1
ATOM 794 C CA . PHE A 1 102 ? 0.870 -1.759 -1.614 1.00 98.81 102 PHE A CA 1
ATOM 795 C C . PHE A 1 102 ? 1.199 -0.417 -2.279 1.00 98.81 102 PHE A C 1
ATOM 797 O O . PHE A 1 102 ? 0.621 -0.098 -3.316 1.00 98.81 102 PHE A O 1
ATOM 804 N N . ILE A 1 103 ? 2.066 0.385 -1.661 1.00 98.56 103 ILE A N 1
ATOM 805 C CA . ILE A 1 103 ? 2.492 1.701 -2.155 1.00 98.56 103 ILE A CA 1
ATOM 806 C C . ILE A 1 103 ? 3.980 1.637 -2.504 1.00 98.56 103 ILE A C 1
ATOM 808 O O . ILE A 1 103 ? 4.810 1.440 -1.617 1.00 98.56 103 ILE A O 1
ATOM 812 N N . ASP A 1 104 ? 4.273 1.833 -3.787 1.00 97.44 104 ASP A N 1
ATOM 813 C CA . ASP A 1 104 ? 5.602 1.802 -4.417 1.00 97.44 104 ASP A CA 1
ATOM 814 C C . ASP A 1 104 ? 5.642 2.803 -5.599 1.00 97.44 104 ASP A C 1
ATOM 816 O O . ASP A 1 104 ? 6.044 2.503 -6.719 1.00 97.44 104 ASP A O 1
ATOM 820 N N . GLY A 1 105 ? 5.044 3.981 -5.381 1.00 95.06 105 GLY A N 1
ATOM 821 C CA . GLY A 1 105 ? 4.782 4.985 -6.413 1.00 95.06 105 GLY A CA 1
ATOM 822 C C . GLY A 1 105 ? 5.742 6.171 -6.383 1.00 95.06 105 GLY A C 1
ATOM 823 O O . GLY A 1 105 ? 6.922 6.068 -6.692 1.00 95.06 105 GLY A O 1
ATOM 824 N N . ASP A 1 106 ? 5.207 7.355 -6.092 1.00 94.69 106 ASP A N 1
ATOM 825 C CA . ASP A 1 106 ? 5.989 8.592 -6.079 1.00 94.69 106 ASP A CA 1
ATOM 826 C C . ASP A 1 106 ? 6.814 8.699 -4.782 1.00 94.69 106 ASP A C 1
ATOM 828 O O . ASP A 1 106 ? 6.255 8.723 -3.684 1.00 94.69 106 ASP A O 1
ATOM 832 N N . HIS A 1 107 ? 8.142 8.781 -4.912 1.00 95.94 107 HIS A N 1
ATOM 833 C CA . HIS A 1 107 ? 9.076 8.878 -3.779 1.00 95.94 107 HIS A CA 1
ATOM 834 C C . HIS A 1 107 ? 9.293 10.315 -3.282 1.00 95.94 107 HIS A C 1
ATOM 836 O O . HIS A 1 107 ? 10.134 10.561 -2.421 1.00 95.94 107 HIS A O 1
ATOM 842 N N . SER A 1 108 ? 8.552 11.299 -3.795 1.00 96.88 108 SER A N 1
ATOM 843 C CA . SER A 1 108 ? 8.456 12.605 -3.145 1.00 96.88 108 SER A CA 1
ATOM 844 C C . SER A 1 108 ? 7.672 12.502 -1.835 1.00 96.88 108 SER A C 1
ATOM 846 O O . SER A 1 108 ? 6.797 11.651 -1.652 1.00 96.88 108 SER A O 1
ATOM 848 N N . TYR A 1 109 ? 7.955 13.420 -0.910 1.00 97.88 109 TYR A N 1
ATOM 849 C CA . TYR A 1 109 ? 7.210 13.513 0.343 1.00 97.88 109 TYR A CA 1
ATOM 850 C C . TYR A 1 109 ? 5.722 13.780 0.075 1.00 97.88 109 TYR A C 1
ATOM 852 O O . TYR A 1 109 ? 4.863 13.152 0.689 1.00 97.88 109 TYR A O 1
ATOM 860 N N . GLU A 1 110 ? 5.408 14.676 -0.863 1.00 98.12 110 GLU A N 1
ATOM 861 C CA . GLU A 1 110 ? 4.044 15.058 -1.222 1.00 98.12 110 GLU A CA 1
ATOM 862 C C . GLU A 1 110 ? 3.263 13.889 -1.831 1.00 98.12 110 GLU A C 1
ATOM 864 O O . GLU A 1 110 ? 2.107 13.667 -1.456 1.00 98.12 110 GLU A O 1
ATOM 869 N N . GLY A 1 111 ? 3.891 13.130 -2.736 1.00 97.25 111 GLY A N 1
ATOM 870 C CA . GLY A 1 111 ? 3.302 11.946 -3.358 1.00 97.25 111 GLY A CA 1
ATOM 871 C C . GLY A 1 111 ? 3.010 10.850 -2.336 1.00 97.25 111 GLY A C 1
ATOM 872 O O . GLY A 1 111 ? 1.857 10.442 -2.171 1.00 97.25 111 GLY A O 1
ATOM 873 N N . CYS A 1 112 ? 4.021 10.457 -1.558 1.00 98.31 112 CYS A N 1
ATOM 874 C CA . CYS A 1 112 ? 3.870 9.438 -0.521 1.00 98.31 112 CYS A CA 1
ATOM 875 C C . CYS A 1 112 ? 2.858 9.856 0.565 1.00 98.31 112 CYS A C 1
ATOM 877 O O . CYS A 1 112 ? 2.008 9.060 0.979 1.00 98.31 112 CYS A O 1
ATOM 879 N N . GLN A 1 113 ? 2.875 11.122 1.002 1.00 98.50 113 GLN A N 1
ATOM 880 C CA . GLN A 1 113 ? 1.910 11.645 1.977 1.00 98.50 113 GLN A CA 1
ATOM 881 C C . GLN A 1 113 ? 0.477 11.594 1.434 1.00 98.50 113 GLN A C 1
ATOM 883 O O . GLN A 1 113 ? -0.456 11.240 2.166 1.00 98.50 113 GLN A O 1
ATOM 888 N N . LEU A 1 114 ? 0.276 11.951 0.162 1.00 98.31 114 LEU A N 1
ATOM 889 C CA . LEU A 1 114 ? -1.029 11.858 -0.483 1.00 98.31 114 LEU A CA 1
ATOM 890 C C . LEU A 1 114 ? -1.525 10.407 -0.494 1.00 98.31 114 LEU A C 1
ATOM 892 O O . LEU A 1 114 ? -2.658 10.157 -0.073 1.00 98.31 114 LEU A O 1
ATOM 896 N N . ASP A 1 115 ? -0.681 9.454 -0.885 1.00 98.50 115 ASP A N 1
ATOM 897 C CA . ASP A 1 115 ? -1.030 8.031 -0.914 1.00 98.50 115 ASP A CA 1
ATOM 898 C C . ASP A 1 115 ? -1.384 7.498 0.478 1.00 98.50 115 ASP A C 1
ATOM 900 O O . ASP A 1 115 ? -2.426 6.853 0.652 1.00 98.50 115 ASP A O 1
ATOM 904 N N . CYS A 1 116 ? -0.606 7.864 1.501 1.00 98.50 116 CYS A N 1
ATOM 905 C CA . CYS A 1 116 ? -0.921 7.552 2.894 1.00 98.50 116 CYS A CA 1
ATOM 906 C C . CYS A 1 116 ? -2.333 8.028 3.267 1.00 98.50 116 CYS A C 1
ATOM 908 O O . CYS A 1 116 ? -3.139 7.261 3.806 1.00 98.50 116 CYS A O 1
ATOM 910 N N . ARG A 1 117 ? -2.677 9.285 2.961 1.00 98.12 117 ARG A N 1
ATOM 911 C CA . ARG A 1 117 ? -3.977 9.884 3.314 1.00 98.12 117 ARG A CA 1
ATOM 912 C C . ARG A 1 117 ? -5.150 9.249 2.582 1.00 98.12 117 ARG A C 1
ATOM 914 O O . ARG A 1 117 ? -6.221 9.090 3.182 1.00 98.12 117 ARG A O 1
ATOM 921 N N . LEU A 1 118 ? -4.968 8.934 1.301 1.00 98.00 118 LEU A N 1
ATOM 922 C CA . LEU A 1 118 ? -6.005 8.350 0.454 1.00 98.00 118 LEU A CA 1
ATOM 923 C C . LEU A 1 118 ? -6.311 6.911 0.875 1.00 98.00 118 LEU A C 1
ATOM 925 O O . LEU A 1 118 ? -7.476 6.562 1.080 1.00 98.00 118 LEU A O 1
ATOM 929 N N . TRP A 1 119 ? -5.279 6.089 1.064 1.00 98.38 119 TRP A N 1
ATOM 930 C CA . TRP A 1 119 ? -5.456 4.641 1.148 1.00 98.38 119 TRP A CA 1
ATOM 931 C C . TRP A 1 119 ? -5.559 4.102 2.570 1.00 98.38 119 TRP A C 1
ATOM 933 O O . TRP A 1 119 ? -6.371 3.202 2.806 1.00 98.38 119 TRP A O 1
ATOM 943 N N . SER A 1 120 ? -4.859 4.688 3.549 1.00 97.62 120 SER A N 1
ATOM 944 C CA . SER A 1 120 ? -4.848 4.204 4.945 1.00 97.62 120 SER A CA 1
ATOM 945 C C . SER A 1 120 ? -6.248 4.077 5.562 1.00 97.62 120 SER A C 1
ATOM 947 O O . SER A 1 120 ? -6.506 3.216 6.405 1.00 97.62 120 SER A O 1
ATOM 949 N N . LYS A 1 121 ? -7.216 4.888 5.128 1.00 96.00 121 LYS A N 1
ATOM 950 C CA . LYS A 1 121 ? -8.601 4.838 5.631 1.00 96.00 121 LYS A CA 1
ATOM 951 C C . LYS A 1 121 ? -9.438 3.722 5.007 1.00 96.00 121 LYS A C 1
ATOM 953 O O . LYS A 1 121 ? -10.423 3.312 5.620 1.00 96.00 121 LYS A O 1
ATOM 958 N N . THR A 1 122 ? -9.048 3.227 3.837 1.00 97.31 122 THR A N 1
ATOM 959 C CA . THR A 1 122 ? -9.842 2.296 3.015 1.00 97.31 122 THR A CA 1
ATOM 960 C C . THR A 1 122 ? -9.471 0.832 3.214 1.00 97.31 122 THR A C 1
ATOM 962 O O . THR A 1 122 ? -10.320 -0.026 2.995 1.00 97.31 122 THR A O 1
ATOM 965 N N . THR A 1 123 ? -8.257 0.564 3.703 1.00 97.94 123 THR A N 1
ATOM 966 C CA . THR A 1 123 ? -7.719 -0.790 3.876 1.00 97.94 123 THR A CA 1
ATOM 967 C C . THR A 1 123 ? -7.476 -1.155 5.347 1.00 97.94 123 THR A C 1
ATOM 969 O O . THR A 1 123 ? -7.208 -0.263 6.170 1.00 97.94 123 THR A O 1
ATOM 972 N N . PRO A 1 124 ? -7.583 -2.439 5.738 1.00 97.56 124 PRO A N 1
ATOM 973 C CA . PRO A 1 124 ? -7.082 -2.932 7.018 1.00 97.56 124 PRO A CA 1
ATOM 974 C C . PRO A 1 124 ? -5.571 -3.217 7.018 1.00 97.56 124 PRO A C 1
ATOM 976 O O . PRO A 1 124 ? -4.988 -3.251 8.104 1.00 97.56 124 PRO A O 1
ATOM 979 N N . VAL A 1 125 ? -4.946 -3.411 5.852 1.00 98.44 125 VAL A N 1
ATOM 980 C CA . VAL A 1 125 ? -3.508 -3.695 5.716 1.00 98.44 125 VAL A CA 1
ATOM 981 C C . VAL A 1 125 ? -2.902 -2.824 4.621 1.00 98.44 125 VAL A C 1
ATOM 983 O O . VAL A 1 125 ? -3.451 -2.721 3.524 1.00 98.44 125 VAL A O 1
ATOM 986 N N . ILE A 1 126 ? -1.779 -2.184 4.918 1.00 98.69 126 ILE A N 1
ATOM 987 C CA . ILE A 1 126 ? -1.059 -1.323 3.983 1.00 98.69 126 ILE A CA 1
ATOM 988 C C . ILE A 1 126 ? 0.434 -1.619 4.067 1.00 98.69 126 ILE A C 1
ATOM 990 O O . ILE A 1 126 ? 0.956 -1.816 5.163 1.00 98.69 126 ILE A O 1
ATOM 994 N N . ALA A 1 127 ? 1.107 -1.678 2.929 1.00 98.62 127 ALA A N 1
ATOM 995 C CA . ALA A 1 127 ? 2.542 -1.873 2.831 1.00 98.62 127 ALA A CA 1
ATOM 996 C C . ALA A 1 127 ? 3.168 -0.748 2.004 1.00 98.62 127 ALA A C 1
ATOM 998 O O . ALA A 1 127 ? 2.548 -0.258 1.061 1.00 98.62 127 ALA A O 1
ATOM 999 N N . PHE A 1 128 ? 4.383 -0.359 2.371 1.00 98.56 128 PHE A N 1
ATOM 1000 C CA . PHE A 1 128 ? 5.164 0.691 1.727 1.00 98.56 128 PHE A CA 1
ATOM 1001 C C . PHE A 1 128 ? 6.528 0.131 1.359 1.00 98.56 128 PHE A C 1
ATOM 1003 O O . PHE A 1 128 ? 7.154 -0.511 2.207 1.00 98.56 128 PHE A O 1
ATOM 1010 N N . HIS A 1 129 ? 6.972 0.374 0.132 1.00 98.19 129 HIS A N 1
ATOM 1011 C CA . HIS A 1 129 ? 8.343 0.102 -0.287 1.00 98.19 129 HIS A CA 1
ATOM 1012 C C . HIS A 1 129 ? 9.232 1.341 -0.132 1.00 98.19 129 HIS A C 1
ATOM 1014 O O . HIS A 1 129 ? 8.754 2.410 0.255 1.00 98.19 129 HIS A O 1
ATOM 1020 N N . ASP A 1 130 ? 10.534 1.165 -0.352 1.00 97.31 130 ASP A N 1
ATOM 1021 C CA . ASP A 1 130 ? 11.556 2.208 -0.258 1.00 97.31 130 ASP A CA 1
ATOM 1022 C C . ASP A 1 130 ? 11.516 3.051 1.028 1.00 97.31 130 ASP A C 1
ATOM 1024 O O . ASP A 1 130 ? 11.883 4.223 1.058 1.00 97.31 130 ASP A O 1
ATOM 1028 N N . THR A 1 131 ? 11.184 2.433 2.166 1.00 97.94 131 THR A N 1
ATOM 1029 C CA . THR A 1 131 ? 11.113 3.128 3.466 1.00 97.94 131 THR A CA 1
ATOM 1030 C C . THR A 1 131 ? 12.465 3.566 4.032 1.00 97.94 131 THR A C 1
ATOM 1032 O O . THR A 1 131 ? 12.523 4.131 5.124 1.00 97.94 131 THR A O 1
ATOM 1035 N N . LEU A 1 132 ? 13.560 3.293 3.319 1.00 97.25 132 LEU A N 1
ATOM 1036 C CA . LEU A 1 132 ? 14.888 3.836 3.607 1.00 97.25 132 LEU A CA 1
ATOM 1037 C C . LEU A 1 132 ? 15.106 5.211 2.949 1.00 97.25 132 LEU A C 1
ATOM 1039 O O . LEU A 1 132 ? 16.029 5.930 3.341 1.00 97.25 132 LEU A O 1
ATOM 1043 N N . ASP A 1 133 ? 14.259 5.596 1.989 1.00 97.62 133 ASP A N 1
ATOM 1044 C CA . ASP A 1 133 ? 14.243 6.938 1.418 1.00 97.62 133 ASP A CA 1
ATOM 1045 C C . ASP A 1 133 ? 13.673 7.953 2.427 1.00 97.62 133 ASP A C 1
ATOM 1047 O O . ASP A 1 133 ? 12.653 7.730 3.085 1.00 97.62 133 ASP A O 1
ATOM 1051 N N . LYS A 1 134 ? 14.368 9.086 2.595 1.00 98.19 134 LYS A N 1
ATOM 1052 C CA . LYS A 1 134 ? 14.052 10.071 3.645 1.00 98.19 134 LYS A CA 1
ATOM 1053 C C . LYS A 1 134 ? 12.680 10.737 3.435 1.00 98.19 134 LYS A C 1
ATOM 1055 O O . LYS A 1 134 ? 11.921 10.784 4.408 1.00 98.19 134 LYS A O 1
ATOM 1060 N N . PRO A 1 135 ? 12.355 11.289 2.247 1.00 98.19 135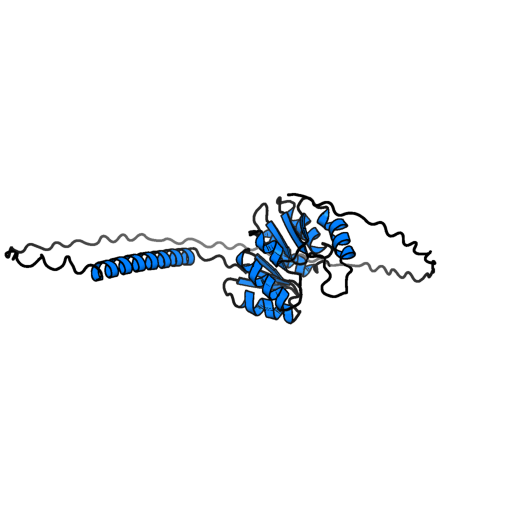 PRO A N 1
ATOM 1061 C CA . PRO A 1 135 ? 11.011 11.775 1.936 1.00 98.19 135 PRO A CA 1
ATOM 1062 C C . PRO A 1 135 ? 9.899 10.755 2.211 1.00 98.19 135 PRO A C 1
ATOM 1064 O O . PRO A 1 135 ? 8.936 11.099 2.906 1.00 98.19 135 PRO A O 1
ATOM 1067 N N . VAL A 1 136 ? 10.060 9.514 1.736 1.00 98.38 136 VAL A N 1
ATOM 1068 C CA . VAL A 1 136 ? 9.087 8.425 1.935 1.00 98.38 136 VAL A CA 1
ATOM 1069 C C . VAL A 1 136 ? 8.891 8.144 3.424 1.00 98.38 136 VAL A C 1
ATOM 1071 O O . VAL A 1 136 ? 7.772 8.201 3.940 1.00 98.38 136 VAL A O 1
ATOM 1074 N N . TRP A 1 137 ? 9.984 7.924 4.159 1.00 98.50 137 TRP A N 1
ATOM 1075 C CA . TRP A 1 137 ? 9.927 7.630 5.590 1.00 98.50 137 TRP A CA 1
ATOM 1076 C C . TRP A 1 137 ? 9.264 8.748 6.394 1.00 98.50 137 TRP A C 1
ATOM 1078 O O . TRP A 1 137 ? 8.434 8.480 7.265 1.00 98.50 137 TRP A O 1
ATOM 1088 N N . LYS A 1 138 ? 9.579 10.011 6.084 1.00 98.50 138 LYS A N 1
ATOM 1089 C CA . LYS A 1 138 ? 8.973 11.166 6.755 1.00 98.50 138 LYS A CA 1
ATOM 1090 C C . LYS A 1 138 ? 7.453 11.197 6.561 1.00 98.50 138 LYS A C 1
ATOM 1092 O O . LYS A 1 138 ? 6.725 11.408 7.532 1.00 98.50 138 LYS A O 1
ATOM 1097 N N . ALA A 1 139 ? 6.964 10.961 5.343 1.00 98.56 139 ALA A N 1
ATOM 1098 C CA . ALA A 1 139 ? 5.529 10.917 5.063 1.00 98.56 139 ALA A CA 1
ATOM 1099 C C . ALA A 1 139 ? 4.826 9.792 5.846 1.00 98.56 139 ALA A C 1
ATOM 1101 O O . ALA A 1 139 ? 3.799 10.025 6.489 1.00 98.56 139 ALA A O 1
ATOM 1102 N N . ILE A 1 140 ? 5.420 8.595 5.867 1.00 98.56 140 ILE A N 1
ATOM 1103 C CA . ILE A 1 140 ? 4.913 7.438 6.621 1.00 98.56 140 ILE A CA 1
ATOM 1104 C C . ILE A 1 140 ? 4.882 7.725 8.128 1.00 98.56 140 ILE A C 1
ATOM 1106 O O . ILE A 1 140 ? 3.901 7.401 8.805 1.00 98.56 140 ILE A O 1
ATOM 1110 N N . GLN A 1 141 ? 5.931 8.345 8.675 1.00 98.44 141 GLN A N 1
ATOM 1111 C CA . GLN A 1 141 ? 5.993 8.702 10.093 1.00 98.44 141 GLN A CA 1
ATOM 1112 C C . GLN A 1 141 ? 4.839 9.621 10.503 1.00 98.44 141 GLN A C 1
ATOM 1114 O O . GLN A 1 141 ? 4.181 9.383 11.520 1.00 98.44 141 GLN A O 1
ATOM 1119 N N . GLU A 1 142 ? 4.585 10.657 9.707 1.00 98.19 142 GLU A N 1
ATOM 1120 C CA . GLU A 1 142 ? 3.577 11.669 10.008 1.00 98.19 142 GLU A CA 1
ATOM 1121 C C . GLU A 1 142 ? 2.145 11.147 9.826 1.00 98.19 142 GLU A C 1
ATOM 1123 O O . GLU A 1 142 ? 1.287 11.436 10.663 1.00 98.19 142 GLU A O 1
ATOM 1128 N N . GLU A 1 143 ? 1.876 10.348 8.790 1.00 97.81 143 GLU A N 1
ATOM 1129 C CA . GLU A 1 143 ? 0.510 9.922 8.443 1.00 97.81 143 GLU A CA 1
ATOM 1130 C C . GLU A 1 143 ? 0.108 8.554 9.013 1.00 97.81 143 GLU A C 1
ATOM 1132 O O . GLU A 1 143 ? -1.070 8.331 9.301 1.00 97.81 143 GLU A O 1
ATOM 1137 N N . ILE A 1 144 ? 1.057 7.626 9.164 1.00 98.00 144 ILE A N 1
ATOM 1138 C CA . ILE A 1 144 ? 0.774 6.234 9.547 1.00 98.00 144 ILE A CA 1
ATOM 1139 C C . ILE A 1 144 ? 1.246 5.952 10.967 1.00 98.00 144 ILE A C 1
ATOM 1141 O O . ILE A 1 144 ? 0.447 5.541 11.808 1.00 98.00 144 ILE A O 1
ATOM 1145 N N . LEU A 1 145 ? 2.527 6.187 11.263 1.00 97.38 145 LEU A N 1
ATOM 1146 C CA . LEU A 1 145 ? 3.109 5.800 12.556 1.00 97.38 145 LEU A CA 1
ATOM 1147 C C . LEU A 1 145 ? 2.640 6.689 13.717 1.00 97.38 145 LEU A C 1
ATOM 1149 O O . LEU A 1 145 ? 2.656 6.257 14.871 1.00 97.38 145 LEU A O 1
ATOM 1153 N N . SER A 1 146 ? 2.166 7.903 13.426 1.00 95.38 146 SER A N 1
ATOM 1154 C CA . SER A 1 146 ? 1.506 8.771 14.407 1.00 95.38 146 SER A CA 1
ATOM 1155 C C . SER A 1 146 ? 0.149 8.212 14.878 1.00 95.38 146 SER A C 1
ATOM 1157 O O . SER A 1 146 ? -0.280 8.472 16.011 1.00 95.38 146 SER A O 1
ATOM 1159 N N . ASP A 1 147 ? -0.514 7.385 14.059 1.00 95.19 147 ASP A N 1
ATOM 1160 C CA . ASP A 1 147 ? -1.778 6.731 14.386 1.00 95.19 147 ASP A CA 1
ATOM 1161 C C . ASP A 1 147 ? -1.541 5.382 15.087 1.00 95.19 147 ASP A C 1
ATOM 1163 O O . ASP A 1 147 ? -1.289 4.334 14.490 1.00 95.19 147 ASP A O 1
ATOM 1167 N N . LYS A 1 148 ? -1.738 5.390 16.411 1.00 94.44 148 LYS A N 1
ATOM 1168 C CA . LYS A 1 148 ? -1.578 4.220 17.294 1.00 94.44 148 LYS A CA 1
ATOM 1169 C C . LYS A 1 148 ? -2.507 3.042 16.968 1.00 94.44 148 LYS A C 1
ATOM 1171 O O . LYS A 1 148 ? -2.358 1.976 17.583 1.00 94.44 148 LYS A O 1
ATOM 1176 N N . THR A 1 149 ? -3.487 3.215 16.077 1.00 95.00 149 THR A N 1
ATOM 1177 C CA . THR A 1 149 ? -4.341 2.119 15.605 1.00 95.00 149 THR A CA 1
ATOM 1178 C C . THR A 1 149 ? -3.620 1.164 14.659 1.00 95.00 149 THR A C 1
ATOM 1180 O O . THR A 1 149 ? -4.101 0.043 14.495 1.00 95.00 149 THR A O 1
ATOM 1183 N N . TRP A 1 150 ? -2.456 1.536 14.126 1.00 97.44 150 TRP A N 1
ATOM 1184 C CA . TRP A 1 150 ? -1.604 0.649 13.340 1.00 97.44 150 TRP A CA 1
ATOM 1185 C C . TRP A 1 150 ? -0.631 -0.155 14.211 1.00 97.44 150 TRP A C 1
ATOM 1187 O O . TRP A 1 150 ? -0.210 0.261 15.296 1.00 97.44 150 TRP A O 1
ATOM 1197 N N . HIS A 1 151 ? -0.313 -1.355 13.739 1.00 97.12 151 HIS A N 1
ATOM 1198 C CA . HIS A 1 151 ? 0.817 -2.182 14.153 1.00 97.12 151 HIS A CA 1
ATOM 1199 C C . HIS A 1 151 ? 1.691 -2.390 12.922 1.00 97.12 151 HIS A C 1
ATOM 1201 O O . HIS A 1 151 ? 1.173 -2.884 11.921 1.00 97.12 151 HIS A O 1
ATOM 1207 N N . CYS A 1 152 ? 2.958 -1.987 12.981 1.00 98.00 152 CYS A N 1
ATOM 1208 C CA . CYS A 1 152 ? 3.843 -1.987 11.821 1.00 98.00 152 CYS A CA 1
ATOM 1209 C C . CYS A 1 152 ? 5.107 -2.807 12.073 1.00 98.00 152 CYS A C 1
ATOM 1211 O O . CYS A 1 152 ? 5.672 -2.757 13.166 1.00 98.00 15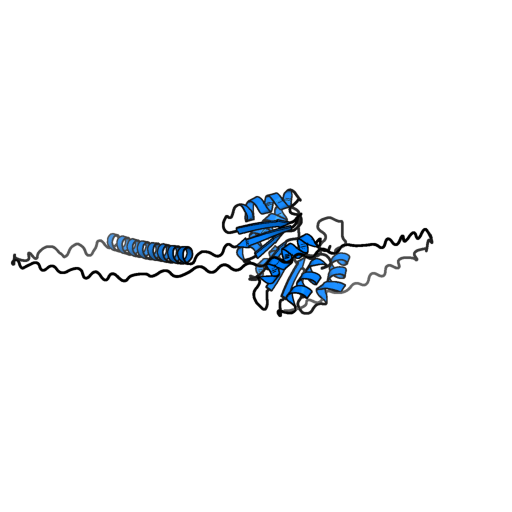2 CYS A O 1
ATOM 1213 N N . GLU A 1 153 ? 5.544 -3.527 11.047 1.00 98.06 153 GLU A N 1
ATOM 1214 C CA . GLU A 1 153 ? 6.740 -4.367 11.030 1.00 98.06 153 GLU A CA 1
ATOM 1215 C C . GLU A 1 153 ? 7.549 -4.027 9.776 1.00 98.06 153 GLU A C 1
ATOM 1217 O O . GLU A 1 153 ? 6.987 -3.918 8.685 1.00 98.06 153 GLU A O 1
ATOM 1222 N N . GLN A 1 154 ? 8.856 -3.818 9.937 1.00 98.25 154 GLN A N 1
ATOM 1223 C CA . GLN A 1 154 ? 9.758 -3.460 8.844 1.00 98.25 154 GLN A CA 1
ATOM 1224 C C . GLN A 1 154 ? 10.685 -4.632 8.521 1.00 98.25 154 GLN A C 1
ATOM 1226 O O . GLN A 1 154 ? 11.224 -5.273 9.421 1.00 98.25 154 GLN A O 1
ATOM 1231 N N . THR A 1 155 ? 10.880 -4.901 7.235 1.00 98.25 155 THR A N 1
ATOM 1232 C CA . THR A 1 155 ? 11.868 -5.837 6.693 1.00 98.25 155 THR A CA 1
ATOM 1233 C C . THR A 1 155 ? 12.599 -5.105 5.576 1.00 98.25 155 THR A C 1
ATOM 1235 O O . THR A 1 155 ? 11.992 -4.812 4.554 1.00 98.25 155 THR A O 1
ATOM 1238 N N . ASN A 1 156 ? 13.874 -4.763 5.785 1.00 97.00 156 ASN A N 1
ATOM 1239 C CA . ASN A 1 156 ? 14.659 -3.926 4.867 1.00 97.00 156 ASN A CA 1
ATOM 1240 C C . ASN A 1 156 ? 13.936 -2.616 4.489 1.00 97.00 156 ASN A C 1
ATOM 1242 O O . ASN A 1 156 ? 13.664 -1.804 5.382 1.00 97.00 156 ASN A O 1
ATOM 1246 N N . SER A 1 157 ? 13.644 -2.389 3.202 1.00 97.50 157 SER A N 1
ATOM 1247 C CA . SER A 1 157 ? 12.929 -1.200 2.727 1.00 97.50 157 SER A CA 1
ATOM 1248 C C . SER A 1 157 ? 11.415 -1.393 2.635 1.00 97.50 157 SER A C 1
ATOM 1250 O O . SER A 1 157 ? 10.713 -0.468 2.234 1.00 97.50 157 SER A O 1
ATOM 1252 N N . LEU A 1 158 ? 10.890 -2.547 3.059 1.00 98.50 158 LEU A N 1
ATOM 1253 C CA . LEU A 1 158 ? 9.458 -2.801 3.153 1.00 98.50 158 LEU A CA 1
ATOM 1254 C C . LEU A 1 158 ? 8.946 -2.568 4.581 1.00 98.50 158 LEU A C 1
ATOM 1256 O O . LEU A 1 158 ? 9.374 -3.234 5.526 1.00 98.50 158 LEU A O 1
ATOM 1260 N N . LEU A 1 159 ? 7.953 -1.694 4.741 1.00 98.56 159 LEU A N 1
ATOM 1261 C CA . LEU A 1 159 ? 7.173 -1.553 5.973 1.00 98.56 159 LEU A CA 1
ATOM 1262 C C . LEU A 1 159 ? 5.754 -2.061 5.744 1.00 98.56 159 LEU A C 1
ATOM 1264 O O . LEU A 1 159 ? 5.041 -1.534 4.893 1.00 98.56 159 LEU A O 1
ATOM 1268 N N . VAL A 1 160 ? 5.300 -3.015 6.554 1.00 98.56 160 VAL A N 1
ATOM 1269 C CA . VAL A 1 160 ? 3.909 -3.477 6.532 1.00 98.56 160 VAL A CA 1
ATOM 1270 C C . VAL A 1 160 ? 3.190 -3.049 7.799 1.00 98.56 160 VAL A C 1
ATOM 1272 O O . VAL A 1 160 ? 3.645 -3.314 8.907 1.00 98.56 160 VAL A O 1
ATOM 1275 N N . CYS A 1 161 ? 2.035 -2.415 7.640 1.00 98.38 161 CYS A N 1
ATOM 1276 C CA . CYS A 1 161 ? 1.191 -1.918 8.712 1.00 98.38 161 CYS A CA 1
ATOM 1277 C C . CYS A 1 161 ? -0.193 -2.575 8.667 1.00 98.38 161 CYS A C 1
ATOM 1279 O O . CYS A 1 161 ? -0.886 -2.586 7.650 1.00 98.38 161 CYS A O 1
ATOM 1281 N N . THR A 1 162 ? -0.642 -3.083 9.811 1.00 97.88 162 THR A N 1
ATOM 1282 C CA . THR A 1 162 ? -1.952 -3.719 9.995 1.00 97.88 162 THR A CA 1
ATOM 1283 C C . THR A 1 162 ? -2.779 -2.948 11.020 1.00 97.88 162 THR A C 1
ATOM 1285 O O . THR A 1 162 ? -2.277 -2.538 12.071 1.00 97.88 162 THR A O 1
ATOM 1288 N N . LYS A 1 163 ? -4.070 -2.728 10.751 1.00 95.81 163 LYS A N 1
ATOM 1289 C CA . LYS A 1 163 ? -4.966 -2.121 11.744 1.00 95.81 163 LYS A CA 1
ATOM 1290 C C . LYS A 1 163 ? -5.188 -3.084 12.900 1.00 95.81 163 LYS A C 1
ATOM 1292 O O . LYS A 1 163 ? -5.675 -4.201 12.720 1.00 95.81 163 LYS A O 1
ATOM 1297 N N . LYS A 1 164 ? -4.946 -2.609 14.119 1.00 90.75 164 LYS A N 1
ATOM 1298 C CA . LYS A 1 164 ? -5.295 -3.328 15.345 1.00 90.75 164 LYS A CA 1
ATOM 1299 C C . LYS A 1 164 ? -6.797 -3.588 15.356 1.00 90.75 164 LYS A C 1
ATOM 1301 O O . LYS A 1 164 ? -7.609 -2.657 15.292 1.00 90.75 164 LYS A O 1
ATOM 1306 N N . LYS A 1 165 ? -7.185 -4.860 15.493 1.00 81.25 165 LYS A N 1
ATOM 1307 C CA . LYS A 1 165 ? -8.583 -5.217 15.755 1.00 81.25 165 LYS A CA 1
ATOM 1308 C C . LYS A 1 165 ? -9.005 -4.508 17.039 1.00 81.25 165 LYS A C 1
ATOM 1310 O O . LYS A 1 165 ? -8.417 -4.715 18.100 1.00 81.25 165 LYS A O 1
ATOM 1315 N N . ARG A 1 166 ? -10.019 -3.642 16.959 1.00 73.56 166 ARG A N 1
ATOM 1316 C CA . ARG A 1 166 ? -10.580 -3.025 18.165 1.00 73.56 166 ARG A CA 1
ATOM 1317 C C . ARG A 1 166 ? -11.143 -4.133 19.040 1.00 73.56 166 ARG A C 1
ATOM 1319 O O . ARG A 1 166 ? -11.933 -4.943 18.559 1.00 73.56 166 ARG A O 1
ATOM 1326 N N . SER A 1 167 ? -10.775 -4.145 20.319 1.00 74.75 167 SER A N 1
ATOM 1327 C CA . SER A 1 167 ? -11.365 -5.106 21.246 1.00 74.75 167 SER A CA 1
ATOM 1328 C C . SER A 1 167 ? -12.894 -4.936 21.270 1.00 74.75 167 SER A C 1
ATOM 1330 O O . SER A 1 167 ? -13.379 -3.796 21.202 1.00 74.75 167 SER A O 1
ATOM 1332 N N . PRO A 1 168 ? -13.675 -6.026 21.395 1.00 74.62 168 PRO A N 1
ATOM 1333 C CA . PRO A 1 168 ? -15.133 -5.946 21.498 1.00 74.62 168 PRO A CA 1
ATOM 1334 C C . PRO A 1 168 ? -15.595 -4.949 22.571 1.00 74.62 168 PRO A C 1
ATOM 1336 O O . PRO A 1 168 ? -16.507 -4.157 22.343 1.00 74.62 168 PRO A O 1
ATOM 1339 N N . LEU A 1 169 ? -14.882 -4.890 23.701 1.00 70.25 169 LEU A N 1
ATOM 1340 C CA . LEU A 1 169 ? -15.128 -3.926 24.778 1.00 70.25 169 LEU A CA 1
ATOM 1341 C C . LEU A 1 169 ? -14.972 -2.468 24.329 1.00 70.25 169 LEU A C 1
ATOM 1343 O O . LEU A 1 169 ? -15.767 -1.613 24.719 1.00 70.25 169 LEU A O 1
ATOM 1347 N N . THR A 1 170 ? -13.982 -2.165 23.489 1.00 73.12 170 THR A N 1
ATOM 1348 C CA . THR A 1 170 ? -13.794 -0.816 22.931 1.00 73.12 170 THR A CA 1
ATOM 1349 C C . THR A 1 170 ? -14.954 -0.441 22.012 1.00 73.12 170 THR A C 1
ATOM 1351 O O . THR A 1 170 ? -15.449 0.687 22.066 1.00 73.12 170 THR A O 1
ATOM 1354 N N . ILE A 1 171 ? -15.437 -1.393 21.207 1.00 70.25 171 ILE A N 1
ATOM 1355 C CA . ILE A 1 171 ? -16.605 -1.197 20.337 1.00 70.25 171 ILE A CA 1
ATOM 1356 C C . ILE A 1 171 ? -17.854 -0.911 21.179 1.00 70.25 171 ILE A C 1
ATOM 1358 O O . ILE A 1 171 ? -18.575 0.047 20.891 1.00 70.25 171 ILE A O 1
ATOM 1362 N N . ILE A 1 172 ? -18.087 -1.690 22.240 1.00 74.12 172 ILE A N 1
ATOM 1363 C CA . ILE A 1 172 ? -19.217 -1.494 23.160 1.00 74.12 172 ILE A CA 1
ATOM 1364 C C . ILE A 1 172 ? -19.135 -0.109 23.813 1.00 74.12 172 ILE A C 1
ATOM 1366 O O . ILE A 1 172 ? -20.083 0.666 23.710 1.00 74.12 172 ILE A O 1
ATOM 1370 N N . LYS A 1 173 ? -17.982 0.264 24.388 1.00 75.88 173 LYS A N 1
ATOM 1371 C CA . LYS A 1 173 ? -17.775 1.586 25.010 1.00 75.88 173 LYS A CA 1
ATOM 1372 C C . LYS A 1 173 ? -18.067 2.739 24.043 1.00 75.88 173 LYS A C 1
ATOM 1374 O O . LYS A 1 173 ? -18.711 3.714 24.431 1.00 75.88 173 LYS A O 1
ATOM 1379 N N . LEU A 1 174 ? -17.640 2.634 22.782 1.00 71.56 174 LEU A N 1
ATOM 1380 C CA . LEU A 1 174 ? -17.909 3.649 21.756 1.00 71.56 174 LEU A CA 1
ATOM 1381 C C . LEU A 1 174 ? -19.400 3.758 21.417 1.00 71.56 174 LEU A C 1
ATOM 1383 O O . LEU A 1 174 ? -19.918 4.873 21.312 1.00 71.56 174 LEU A O 1
ATOM 1387 N N . LYS A 1 175 ? -20.102 2.624 21.283 1.00 80.00 175 LYS A N 1
ATOM 1388 C CA . LYS A 1 175 ? -21.556 2.606 21.059 1.00 80.00 175 LYS A CA 1
ATOM 1389 C C . LYS A 1 175 ? -22.298 3.260 22.226 1.00 80.00 175 LYS A C 1
ATOM 1391 O O . LYS A 1 175 ? -23.110 4.156 21.989 1.00 80.00 175 LYS A O 1
ATOM 1396 N N . THR A 1 176 ? -21.956 2.906 23.466 1.00 82.88 176 THR A N 1
ATOM 1397 C CA . THR A 1 176 ? -22.560 3.489 24.677 1.00 82.88 176 THR A CA 1
ATOM 1398 C C . THR A 1 176 ? -22.295 4.990 24.772 1.00 82.88 176 THR A C 1
ATOM 1400 O O . THR A 1 176 ? -23.219 5.767 25.003 1.00 82.88 176 THR A O 1
ATOM 1403 N N . LYS A 1 177 ? -21.060 5.437 24.504 1.00 82.25 177 LYS A N 1
ATOM 1404 C CA . LYS A 1 177 ? -20.697 6.863 24.511 1.00 82.25 177 LYS A CA 1
ATOM 1405 C C . LYS A 1 177 ? -21.474 7.652 23.449 1.00 82.25 177 LYS A C 1
ATOM 1407 O O . LYS A 1 177 ? -21.978 8.737 23.735 1.00 82.25 177 LYS A O 1
ATOM 1412 N N . ARG A 1 178 ? -21.631 7.106 22.237 1.00 85.44 178 ARG A N 1
ATOM 1413 C CA . ARG A 1 178 ? -22.432 7.731 21.169 1.00 85.44 178 ARG A CA 1
ATOM 1414 C C . ARG A 1 178 ? -23.913 7.814 21.545 1.00 85.44 178 ARG A C 1
ATOM 1416 O O . ARG A 1 178 ? -24.509 8.874 21.371 1.00 85.44 178 ARG A O 1
ATOM 1423 N N . ALA A 1 179 ? -24.487 6.739 22.088 1.00 84.88 179 ALA A N 1
ATOM 1424 C CA . ALA A 1 179 ? -25.872 6.722 22.564 1.00 84.88 179 ALA A CA 1
ATOM 1425 C C . ALA A 1 179 ? -26.103 7.770 23.666 1.00 84.88 179 ALA A C 1
ATOM 1427 O O . ALA A 1 179 ? -27.046 8.558 23.585 1.00 84.88 179 ALA A O 1
ATOM 1428 N N . TYR A 1 180 ? -25.179 7.859 24.627 1.00 90.19 180 TYR A N 1
ATOM 1429 C CA . TYR A 1 180 ? -25.192 8.873 25.680 1.00 90.19 180 TYR A CA 1
ATOM 1430 C C . TYR A 1 180 ? -25.204 10.305 25.117 1.00 90.19 180 TYR A C 1
ATOM 1432 O O . TYR A 1 180 ? -26.054 11.114 25.495 1.00 90.19 180 TYR A O 1
ATOM 1440 N N . TYR A 1 181 ? -24.321 10.631 24.164 1.00 90.19 181 TYR A N 1
ATOM 1441 C CA . TYR A 1 181 ? -24.303 11.968 23.553 1.00 90.19 181 TYR A CA 1
ATOM 1442 C C . TYR A 1 181 ? -25.577 12.286 22.765 1.00 90.19 181 TYR A C 1
ATOM 1444 O O . TYR A 1 181 ? -26.059 13.420 22.820 1.00 90.19 181 TYR A O 1
ATOM 1452 N N . MET A 1 182 ? -26.144 11.305 22.061 1.00 91.31 182 MET A N 1
ATOM 1453 C CA . MET A 1 182 ? -27.412 11.473 21.343 1.00 91.31 182 MET A CA 1
ATOM 1454 C C . MET A 1 182 ? -28.560 11.792 22.307 1.00 91.31 182 MET A C 1
ATOM 1456 O O . MET A 1 182 ? -29.320 12.734 22.062 1.00 91.31 182 MET A O 1
ATOM 1460 N N . LEU A 1 183 ? -28.647 11.076 23.434 1.00 87.31 183 LEU A N 1
ATOM 1461 C CA . LEU A 1 183 ? -29.654 11.323 24.467 1.00 87.31 183 LEU A CA 1
ATOM 1462 C C . LEU A 1 183 ? -29.480 12.708 25.101 1.00 87.31 183 LEU A C 1
ATOM 1464 O O . LEU A 1 183 ? -30.433 13.484 25.168 1.00 87.31 183 LEU A O 1
ATOM 1468 N N . ARG A 1 184 ? -28.251 13.067 25.487 1.00 91.44 184 ARG A N 1
ATOM 1469 C CA . ARG A 1 184 ? -27.944 14.380 26.073 1.00 91.44 184 ARG A CA 1
ATOM 1470 C C . ARG A 1 184 ? -28.304 15.527 25.124 1.00 91.44 184 ARG A C 1
ATOM 1472 O O . ARG A 1 184 ? -28.899 16.512 25.556 1.00 91.44 184 ARG A O 1
ATOM 1479 N N . ARG A 1 185 ? -28.005 15.390 23.827 1.00 91.81 185 ARG A N 1
ATOM 1480 C CA . ARG A 1 185 ? -28.379 16.379 22.800 1.00 91.81 185 ARG A CA 1
ATOM 1481 C C . ARG A 1 185 ? -29.899 16.503 22.658 1.00 91.81 185 ARG A C 1
ATOM 1483 O O . ARG A 1 185 ? -30.395 17.619 22.517 1.00 91.81 185 ARG A O 1
ATOM 1490 N N . LYS A 1 186 ? -30.641 15.390 22.721 1.00 92.38 186 LYS A N 1
ATOM 1491 C CA . LYS A 1 186 ? -32.115 15.391 22.691 1.00 92.38 186 LYS A CA 1
ATOM 1492 C C . LYS A 1 186 ? -32.700 16.107 23.915 1.00 92.38 186 LYS A C 1
ATOM 1494 O O . LYS A 1 186 ? -33.544 16.981 23.751 1.00 92.38 186 LYS A O 1
ATOM 1499 N N . LEU A 1 187 ? -32.192 15.817 25.114 1.00 91.44 187 LEU A N 1
ATOM 1500 C CA . LEU A 1 187 ? -32.612 16.479 26.357 1.00 91.44 187 LEU A CA 1
ATOM 1501 C C . LEU A 1 187 ? -32.324 17.987 26.347 1.00 91.44 187 LEU A C 1
ATOM 1503 O O . LEU A 1 187 ? -33.160 18.778 26.776 1.00 91.44 187 LEU A O 1
ATOM 1507 N N . TRP A 1 188 ? -31.172 18.403 25.817 1.00 91.62 188 TRP A N 1
ATOM 1508 C CA . TRP A 1 188 ? -30.842 19.824 25.674 1.00 91.62 188 TRP A CA 1
ATOM 1509 C C . TRP A 1 188 ? -31.807 20.558 24.726 1.00 91.62 188 TRP A C 1
ATOM 1511 O O . TRP A 1 188 ? -32.267 21.657 25.043 1.00 91.62 188 TRP A O 1
ATOM 1521 N N . LYS A 1 189 ? -32.196 19.933 23.605 1.00 92.00 189 LYS A N 1
ATOM 1522 C CA . LYS A 1 189 ? -33.218 20.485 22.695 1.00 92.00 189 LYS A CA 1
ATOM 1523 C C . LYS A 1 189 ? -34.587 20.638 23.370 1.00 92.00 189 LYS A C 1
ATOM 1525 O O . LYS A 1 189 ? -35.236 21.660 23.190 1.00 92.00 189 LYS A O 1
ATOM 1530 N N . LEU A 1 190 ? -35.003 19.669 24.186 1.00 89.81 190 LEU A N 1
ATOM 1531 C CA . LEU A 1 190 ? -36.271 19.752 24.922 1.00 89.81 190 LEU A CA 1
ATOM 1532 C C . LEU A 1 190 ? -36.265 20.888 25.955 1.00 89.81 190 LEU A C 1
ATOM 1534 O O . LEU A 1 190 ? -37.211 21.671 26.015 1.00 89.81 190 LEU A O 1
ATOM 1538 N N . LYS A 1 191 ? -35.172 21.044 26.716 1.00 88.06 191 LYS A N 1
ATOM 1539 C CA . LYS A 1 191 ? -35.029 22.154 27.677 1.00 88.06 191 LYS A CA 1
ATOM 1540 C C . LYS A 1 191 ? -35.063 23.522 26.991 1.00 88.06 191 LYS A C 1
ATOM 1542 O O . LYS A 1 191 ? -35.712 24.436 27.481 1.00 88.06 191 LYS A O 1
ATOM 1547 N N . THR A 1 192 ? -34.398 23.654 25.844 1.00 89.44 192 THR A N 1
ATOM 1548 C CA . THR A 1 192 ? -34.374 24.913 25.077 1.00 89.44 192 THR A CA 1
ATOM 1549 C C . THR A 1 192 ? -35.705 25.237 24.395 1.00 89.44 192 THR A C 1
ATOM 1551 O O . THR A 1 192 ? -36.019 26.408 24.209 1.00 89.44 192 THR A O 1
ATOM 1554 N N . GLN A 1 193 ? -36.522 24.239 24.050 1.00 87.38 193 GLN A N 1
ATOM 1555 C CA . GLN A 1 193 ? -37.896 24.466 23.584 1.00 87.38 193 GLN A CA 1
ATOM 1556 C C . GLN A 1 193 ? -38.819 24.927 24.719 1.00 87.38 193 GLN A C 1
ATOM 1558 O O . GLN A 1 193 ? -39.623 25.834 24.517 1.00 87.38 193 GLN A O 1
ATOM 1563 N N . GLN A 1 194 ? -38.665 24.371 25.925 1.00 79.00 194 GLN A N 1
ATOM 1564 C CA . GLN A 1 194 ? -39.438 24.798 27.098 1.00 79.00 194 GLN A CA 1
ATOM 1565 C C . GLN A 1 194 ? -39.136 26.240 27.521 1.00 79.00 194 GLN A C 1
ATOM 1567 O O . GLN A 1 194 ? -40.040 26.945 27.958 1.00 79.00 194 GLN A O 1
ATOM 1572 N N . THR A 1 195 ? -37.893 26.710 27.378 1.00 79.44 195 THR A N 1
ATOM 1573 C CA . THR A 1 195 ? -37.544 28.103 27.705 1.00 79.44 195 THR A CA 1
ATOM 1574 C C . THR A 1 195 ? -38.010 29.106 26.650 1.00 79.44 195 THR A C 1
ATOM 1576 O O . THR A 1 195 ? -38.247 30.261 26.987 1.00 79.44 195 THR A O 1
ATOM 1579 N N . LYS A 1 196 ? -38.181 28.681 25.390 1.00 79.56 196 LYS A N 1
ATOM 1580 C CA . LYS A 1 196 ? -38.662 29.537 24.291 1.00 79.56 196 LYS A CA 1
ATOM 1581 C C . LYS A 1 196 ? -40.187 29.686 24.221 1.00 79.56 196 LYS A C 1
ATOM 1583 O O . LYS A 1 196 ? -40.650 30.571 23.515 1.00 79.56 196 LYS A O 1
ATOM 1588 N N . ASN A 1 197 ? -40.951 28.885 24.971 1.00 72.50 197 ASN A N 1
ATOM 1589 C CA . ASN A 1 197 ? -42.411 29.002 25.094 1.00 72.50 197 ASN A CA 1
ATOM 1590 C C . ASN A 1 197 ? -42.828 29.454 26.513 1.00 72.50 197 ASN A C 1
ATOM 1592 O O . ASN A 1 197 ? -43.346 28.653 27.293 1.00 72.50 197 ASN A O 1
ATOM 1596 N N . PRO A 1 198 ? -42.643 30.737 26.882 1.00 62.69 198 PRO A N 1
ATOM 1597 C CA . PRO A 1 198 ? -43.046 31.250 28.197 1.00 62.69 198 PRO A CA 1
ATOM 1598 C C . PRO A 1 198 ? -44.573 31.338 28.403 1.00 62.69 198 PRO A C 1
ATOM 1600 O O . PRO A 1 198 ? -45.026 31.585 29.519 1.00 62.69 198 PRO A O 1
ATOM 1603 N N . ILE A 1 199 ? -45.380 31.110 27.361 1.00 60.38 199 ILE A N 1
ATOM 1604 C CA . ILE A 1 199 ? -46.824 31.411 27.347 1.00 60.38 199 ILE A CA 1
ATOM 1605 C C . ILE A 1 199 ? -47.663 30.425 28.192 1.00 60.38 199 ILE A C 1
ATOM 1607 O O . ILE A 1 199 ? -48.751 30.774 28.635 1.00 60.38 199 ILE A O 1
ATOM 1611 N N . LEU A 1 200 ? -47.149 29.237 28.535 1.00 56.31 200 LEU A N 1
ATOM 1612 C CA . LEU A 1 200 ? -47.904 28.224 29.300 1.00 56.31 200 LEU A CA 1
ATOM 1613 C C . LEU A 1 200 ? -47.708 28.266 30.828 1.00 56.31 200 LEU A C 1
ATOM 1615 O O . LEU A 1 200 ? -48.323 27.479 31.539 1.00 56.31 200 LEU A O 1
ATOM 1619 N N . LYS A 1 201 ? -46.883 29.172 31.374 1.00 55.50 201 LYS A N 1
ATOM 1620 C CA . LYS A 1 201 ? -46.625 29.221 32.832 1.00 55.50 201 LYS A CA 1
ATOM 1621 C C . LYS A 1 201 ? -47.600 30.085 33.646 1.00 55.50 201 LYS A C 1
ATOM 1623 O O . LYS A 1 201 ? -47.439 30.164 34.859 1.00 55.50 201 LYS A O 1
ATOM 1628 N N . LYS A 1 202 ? -48.609 30.717 33.032 1.00 56.59 202 LYS A N 1
ATOM 1629 C CA . LYS A 1 202 ? -49.529 31.635 33.738 1.00 56.59 202 LYS A CA 1
ATOM 1630 C C . LYS A 1 202 ? -50.853 31.031 34.242 1.00 56.59 202 LYS A C 1
ATOM 1632 O O . LYS A 1 202 ? -51.619 31.772 34.842 1.00 56.59 202 LYS A O 1
ATOM 1637 N N . SER A 1 203 ? -51.129 29.732 34.082 1.00 58.91 203 SER A N 1
ATOM 1638 C CA . SER A 1 203 ? -52.436 29.150 34.467 1.00 58.91 203 SER A CA 1
ATOM 1639 C C . SER A 1 203 ? -52.436 28.177 35.659 1.00 58.91 203 SER A C 1
ATOM 1641 O O . SER A 1 203 ? -53.480 27.613 35.959 1.00 58.91 203 SER A O 1
ATOM 1643 N N . ALA A 1 204 ? -51.323 27.990 36.380 1.00 56.53 204 ALA A N 1
ATOM 1644 C CA . ALA A 1 204 ? -51.234 26.996 37.463 1.00 56.53 204 ALA A CA 1
ATOM 1645 C C . ALA A 1 204 ? -51.062 27.598 38.874 1.00 56.53 204 ALA A C 1
ATOM 1647 O O . ALA A 1 204 ? -50.325 27.060 39.698 1.00 56.53 204 ALA A O 1
ATOM 1648 N N . SER A 1 205 ? -51.731 28.717 39.175 1.00 56.97 205 SER A N 1
ATOM 1649 C CA . SER A 1 205 ? -51.906 29.178 40.559 1.00 56.97 205 SER A CA 1
ATOM 1650 C C . SER A 1 205 ? -53.306 28.820 41.062 1.00 56.97 205 SER A C 1
ATOM 1652 O O . SER A 1 205 ? -54.281 29.261 40.459 1.00 56.97 205 SER A O 1
ATOM 1654 N N . LYS A 1 206 ? -53.358 28.134 42.212 1.00 57.59 206 LYS A N 1
ATOM 1655 C CA . LYS A 1 206 ? -54.524 27.754 43.043 1.00 57.59 206 LYS A CA 1
ATOM 1656 C C . LYS A 1 206 ? -55.150 26.382 42.772 1.00 57.59 206 LYS A C 1
ATOM 1658 O O . LYS A 1 206 ? -56.235 26.274 42.220 1.00 57.59 206 LYS A O 1
ATOM 1663 N N . SER A 1 207 ? -54.538 25.357 43.357 1.00 52.75 207 SER A N 1
ATOM 1664 C CA . SER A 1 207 ? -55.293 24.341 44.100 1.00 52.75 207 SER A CA 1
ATOM 1665 C C . SER A 1 207 ? -54.373 23.695 45.134 1.00 52.75 207 SER A C 1
ATOM 1667 O O . SER A 1 207 ? -53.461 22.945 44.793 1.00 52.75 207 SER A O 1
ATOM 1669 N N . THR A 1 208 ? -54.589 24.050 46.394 1.00 55.62 208 THR A N 1
ATOM 1670 C CA . THR A 1 208 ? -54.088 23.376 47.594 1.00 55.62 208 THR A CA 1
ATOM 1671 C C . THR A 1 208 ? -54.625 21.942 47.644 1.00 55.62 208 THR A C 1
ATOM 1673 O O . THR A 1 208 ? -55.842 21.777 47.572 1.00 55.62 208 THR A O 1
ATOM 1676 N N . PRO A 1 209 ? -53.780 20.912 47.820 1.00 49.16 209 PRO A N 1
ATOM 1677 C CA . PRO A 1 209 ? -54.239 19.607 48.272 1.00 49.16 209 PRO A CA 1
ATOM 1678 C C . PRO A 1 209 ? -53.922 19.414 49.755 1.00 49.16 209 PRO A C 1
ATOM 1680 O O . PRO A 1 209 ? -52.823 19.708 50.224 1.00 49.16 209 PRO A O 1
ATOM 1683 N N . ALA A 1 210 ? -54.940 18.929 50.454 1.00 48.12 210 ALA A N 1
ATOM 1684 C CA . ALA A 1 210 ? -54.960 18.589 51.860 1.00 48.12 210 ALA A CA 1
ATOM 1685 C C . ALA A 1 210 ? -53.985 17.458 52.226 1.00 48.12 210 ALA A C 1
ATOM 1687 O O . ALA A 1 210 ? -53.652 16.594 51.413 1.00 48.12 210 ALA A O 1
ATOM 1688 N N . GLU A 1 211 ? -53.581 17.479 53.494 1.00 49.38 211 GLU A N 1
ATOM 1689 C CA . GLU A 1 211 ? -52.901 16.405 54.206 1.00 49.38 211 GLU A CA 1
ATOM 1690 C C . GLU A 1 211 ? -53.697 15.093 54.157 1.00 49.38 211 GLU A C 1
ATOM 1692 O O . GLU A 1 211 ? -54.867 15.055 54.531 1.00 49.38 211 GLU A O 1
ATOM 1697 N N . SER A 1 212 ? -53.033 13.986 53.815 1.00 48.97 212 SER A N 1
ATOM 1698 C CA . SER A 1 212 ? -53.428 12.670 54.321 1.00 48.97 212 SER A CA 1
ATOM 1699 C C . SER A 1 212 ? -52.225 11.725 54.429 1.00 48.97 212 SER A C 1
ATOM 1701 O O . SER A 1 212 ? -51.686 11.250 53.433 1.00 48.97 212 SER A O 1
ATOM 1703 N N . SER A 1 213 ? -51.834 11.482 55.682 1.00 47.28 213 SER A N 1
ATOM 1704 C CA . SER A 1 213 ? -51.530 10.171 56.278 1.00 47.28 213 SER A CA 1
ATOM 1705 C C . SER A 1 213 ? -50.589 9.179 55.568 1.00 47.28 213 SER A C 1
ATOM 1707 O O . SER A 1 213 ? -50.956 8.489 54.625 1.00 47.28 213 SER A O 1
ATOM 1709 N N . LYS A 1 214 ? -49.410 9.025 56.193 1.00 47.56 214 LYS A N 1
ATOM 1710 C CA . LYS A 1 214 ? -48.766 7.773 56.654 1.00 47.56 214 LYS A CA 1
ATOM 1711 C C . LYS A 1 214 ? -49.305 6.437 56.098 1.00 47.56 214 LYS A C 1
ATOM 1713 O O . LYS A 1 214 ? -50.408 6.053 56.463 1.00 47.56 214 LYS A O 1
ATOM 1718 N N . SER A 1 215 ? -48.416 5.627 55.508 1.00 45.00 215 SER A N 1
ATOM 1719 C CA . SER A 1 215 ? -48.243 4.209 55.892 1.00 45.00 215 SER A CA 1
ATOM 1720 C C . SER A 1 215 ? -46.990 3.561 55.273 1.00 45.00 215 SER A C 1
ATOM 1722 O O . SER A 1 215 ? -46.855 3.481 54.059 1.00 45.00 215 SER A O 1
ATOM 1724 N N . GLN A 1 216 ? -46.133 3.079 56.175 1.00 46.28 216 GLN A N 1
ATOM 1725 C CA . GLN A 1 216 ? -45.432 1.786 56.195 1.00 46.28 216 GLN A CA 1
ATOM 1726 C C . GLN A 1 216 ? -44.421 1.374 55.104 1.00 46.28 216 GLN A C 1
ATOM 1728 O O . GLN A 1 216 ? -44.732 1.101 53.951 1.00 46.28 216 GLN A O 1
ATOM 1733 N N . GLN A 1 217 ? -43.193 1.220 55.616 1.00 47.59 217 GLN A N 1
ATOM 1734 C CA . GLN A 1 217 ? -42.103 0.342 55.192 1.00 47.59 217 GLN A CA 1
ATOM 1735 C C . GLN A 1 217 ? -42.564 -1.077 54.835 1.00 47.59 217 GLN A C 1
ATOM 1737 O O . GLN A 1 217 ? -43.386 -1.641 55.553 1.00 47.59 217 GLN A O 1
ATOM 1742 N N . GLN A 1 218 ? -41.881 -1.704 53.872 1.00 43.84 218 GLN A N 1
ATOM 1743 C CA . GLN A 1 218 ? -41.390 -3.072 54.051 1.00 43.84 218 GLN A CA 1
ATOM 1744 C C . GLN A 1 218 ? -40.169 -3.361 53.164 1.00 43.84 218 GLN A C 1
ATOM 1746 O O . GLN A 1 218 ? -40.188 -3.183 51.948 1.00 43.84 218 GLN A O 1
ATOM 1751 N N . ASP A 1 219 ? -39.106 -3.782 53.848 1.00 46.53 219 ASP A N 1
ATOM 1752 C CA . ASP A 1 219 ? -37.856 -4.345 53.349 1.00 46.53 219 ASP A CA 1
ATOM 1753 C C . ASP A 1 219 ? -38.069 -5.666 52.600 1.00 46.53 219 ASP A C 1
ATOM 1755 O O . ASP A 1 219 ? -38.859 -6.507 53.027 1.00 46.53 219 ASP A O 1
ATOM 1759 N N . SER A 1 220 ? -37.282 -5.912 51.547 1.00 43.16 220 SER A N 1
ATOM 1760 C CA . SER A 1 220 ? -36.722 -7.249 51.279 1.00 43.16 220 SER A CA 1
ATOM 1761 C C . SER A 1 220 ? -35.661 -7.244 50.167 1.00 43.16 220 SER A C 1
ATOM 1763 O O . SER A 1 220 ? -35.904 -6.994 48.989 1.00 43.16 220 SER A O 1
ATOM 1765 N N . SER A 1 221 ? -34.435 -7.565 50.565 1.00 41.66 221 SER A N 1
ATOM 1766 C CA . SER A 1 221 ? -33.326 -8.127 49.778 1.00 41.66 221 SER A CA 1
ATOM 1767 C C . SER A 1 221 ? -32.345 -8.737 50.797 1.00 41.66 221 SER A C 1
ATOM 1769 O O . SER A 1 221 ? -32.372 -8.280 51.941 1.00 41.66 221 SER A O 1
ATOM 1771 N N . PRO A 1 222 ? -31.434 -9.682 50.470 1.00 54.19 222 PRO A N 1
ATOM 1772 C CA . PRO A 1 222 ? -31.158 -10.341 49.185 1.00 54.19 222 PRO A CA 1
ATOM 1773 C C . PRO A 1 222 ? -30.990 -11.884 49.284 1.00 54.19 222 PRO A C 1
ATOM 1775 O O . PRO A 1 222 ? -30.634 -12.424 50.329 1.00 54.19 222 PRO A O 1
ATOM 1778 N N . ALA A 1 223 ? -31.106 -12.606 48.163 1.00 45.88 223 ALA A N 1
ATOM 1779 C CA . ALA A 1 223 ? -30.630 -13.991 48.058 1.00 45.88 223 ALA A CA 1
ATOM 1780 C C . ALA A 1 223 ? -29.276 -14.041 47.326 1.00 45.88 223 ALA A C 1
ATOM 1782 O O . ALA A 1 223 ? -29.185 -13.792 46.124 1.00 45.88 223 ALA A O 1
ATOM 1783 N N . LYS A 1 224 ? -28.218 -14.356 48.083 1.00 45.66 224 LYS A N 1
ATOM 1784 C CA . LYS A 1 224 ? -26.898 -14.780 47.592 1.00 45.66 224 LYS A CA 1
ATOM 1785 C C . LYS A 1 224 ? -27.012 -16.187 47.000 1.00 45.66 224 LYS A C 1
ATOM 1787 O O . LYS A 1 224 ? -27.481 -17.089 47.683 1.00 45.66 224 LYS A O 1
ATOM 1792 N N . THR A 1 225 ? -26.484 -16.400 45.800 1.00 48.47 225 THR A N 1
ATOM 1793 C CA . THR A 1 225 ? -26.125 -17.736 45.304 1.00 48.47 225 THR A CA 1
ATOM 1794 C C . THR A 1 225 ? -24.637 -17.764 44.976 1.00 48.47 225 THR A C 1
ATOM 1796 O O . THR A 1 225 ? -24.151 -17.146 44.033 1.00 48.47 225 THR A O 1
ATOM 1799 N N . THR A 1 226 ? -23.907 -18.449 45.847 1.00 45.62 226 THR A N 1
ATOM 1800 C CA . THR A 1 226 ? -22.551 -18.962 45.665 1.00 45.62 226 THR A CA 1
ATOM 1801 C C . THR A 1 226 ? -22.599 -20.188 44.762 1.00 45.62 226 THR A C 1
ATOM 1803 O O . THR A 1 226 ? -23.301 -21.141 45.089 1.00 45.62 226 THR A O 1
ATOM 1806 N N . THR A 1 227 ? -21.798 -20.212 43.696 1.00 49.75 227 THR A N 1
ATOM 1807 C CA . THR A 1 227 ? -21.441 -21.472 43.032 1.00 49.75 227 THR A CA 1
ATOM 1808 C C . THR A 1 227 ? -19.956 -21.496 42.706 1.00 49.75 227 THR A C 1
ATOM 1810 O O . THR A 1 227 ? -19.386 -20.560 42.151 1.00 49.75 227 THR A O 1
ATOM 1813 N N . THR A 1 228 ? -19.375 -22.588 43.168 1.00 47.41 228 THR A N 1
ATOM 1814 C CA . THR A 1 228 ? -17.997 -23.056 43.236 1.00 47.41 228 THR A CA 1
ATOM 1815 C C . THR A 1 228 ? -17.360 -23.358 41.878 1.00 47.41 228 THR A C 1
ATOM 1817 O O . THR A 1 228 ? -18.000 -23.929 40.999 1.00 47.41 228 THR A O 1
ATOM 1820 N N . SER A 1 229 ? -16.059 -23.067 41.768 1.00 42.81 229 SER A N 1
ATOM 1821 C CA . SER A 1 229 ? -15.119 -23.720 40.841 1.00 42.81 229 SER A CA 1
ATOM 1822 C C . SER A 1 229 ? -15.009 -25.228 41.125 1.00 42.81 229 SER A C 1
ATOM 1824 O O . SER A 1 229 ? -15.300 -25.663 42.241 1.00 42.81 229 SER A O 1
ATOM 1826 N N . PRO A 1 230 ? -14.472 -26.015 40.176 1.00 59.16 230 PRO A N 1
ATOM 1827 C CA . PRO A 1 230 ? -13.121 -26.516 40.428 1.00 59.16 230 PRO A CA 1
ATOM 1828 C C . PRO A 1 230 ? -12.181 -26.479 39.214 1.00 59.16 230 PRO A C 1
ATOM 1830 O O . PRO A 1 230 ? -12.581 -26.543 38.054 1.00 59.16 230 PRO A O 1
ATOM 1833 N N . ALA A 1 231 ? -10.899 -26.371 39.557 1.00 46.47 231 ALA A N 1
ATOM 1834 C CA . ALA A 1 231 ? -9.727 -26.539 38.712 1.00 46.47 231 ALA A CA 1
ATOM 1835 C C . ALA A 1 231 ? -9.465 -28.022 38.391 1.00 46.47 231 ALA A C 1
ATOM 1837 O O . ALA A 1 231 ? -9.790 -28.872 39.209 1.00 46.47 231 ALA A O 1
ATOM 1838 N N . HIS A 1 232 ? -8.831 -28.297 37.246 1.00 45.97 232 HIS A N 1
ATOM 1839 C CA . HIS A 1 232 ? -8.114 -29.530 36.867 1.00 45.97 232 HIS A CA 1
ATOM 1840 C C . HIS A 1 232 ? -7.605 -29.325 35.423 1.00 45.97 232 HIS A C 1
ATOM 1842 O O . HIS A 1 232 ? -8.305 -28.712 34.628 1.00 45.97 232 HIS A O 1
ATOM 1848 N N . THR A 1 233 ? -6.450 -29.772 34.936 1.00 39.16 233 THR A N 1
ATOM 1849 C CA . THR A 1 233 ? -5.195 -30.284 35.497 1.00 39.16 233 THR A CA 1
ATOM 1850 C C . THR A 1 233 ? -4.169 -30.125 34.372 1.00 39.16 233 THR A C 1
ATOM 1852 O O . THR A 1 233 ? -4.518 -30.139 33.193 1.00 39.16 233 THR A O 1
ATOM 1855 N N . SER A 1 234 ? -2.903 -29.996 34.740 1.00 44.88 234 SER A N 1
ATOM 1856 C CA . SER A 1 234 ? -1.746 -30.066 33.855 1.00 44.88 234 SER A CA 1
ATOM 1857 C C . SER A 1 234 ? -1.661 -31.380 33.074 1.00 44.88 234 SER A C 1
ATOM 1859 O O . SER A 1 234 ? -1.915 -32.445 33.639 1.00 44.88 234 SER A O 1
ATOM 1861 N N . THR A 1 235 ? -1.110 -31.339 31.863 1.00 47.12 235 THR A N 1
ATOM 1862 C CA . THR A 1 235 ? -0.257 -32.435 31.384 1.00 47.12 235 THR A CA 1
ATOM 1863 C C . THR A 1 235 ? 0.826 -31.889 30.460 1.00 47.12 235 THR A C 1
ATOM 1865 O O . THR A 1 235 ? 0.551 -31.254 29.446 1.00 47.12 235 THR A O 1
ATOM 1868 N N . LYS A 1 236 ? 2.072 -32.104 30.892 1.00 45.38 236 LYS A N 1
ATOM 1869 C CA . LYS A 1 236 ? 3.286 -32.078 30.076 1.00 45.38 236 LYS A CA 1
ATOM 1870 C C . LYS A 1 236 ? 3.190 -33.174 29.016 1.00 45.38 236 LYS A C 1
ATOM 1872 O O . LYS A 1 236 ? 2.723 -34.259 29.352 1.00 45.38 236 LYS A O 1
ATOM 1877 N N . GLN A 1 237 ? 3.775 -32.953 27.844 1.00 46.62 237 GLN A N 1
ATOM 1878 C CA . GLN A 1 237 ? 4.667 -33.962 27.280 1.00 46.62 237 GLN A CA 1
ATOM 1879 C C . GLN A 1 237 ? 5.629 -33.363 26.258 1.00 46.62 237 GLN A C 1
ATOM 1881 O O . GLN A 1 237 ? 5.264 -32.552 25.409 1.00 46.62 237 GLN A O 1
ATOM 1886 N N . ASP A 1 238 ? 6.873 -33.773 26.445 1.00 45.84 238 ASP A N 1
ATOM 1887 C CA . ASP A 1 238 ? 8.064 -33.498 25.668 1.00 45.84 238 ASP A CA 1
ATOM 1888 C C . ASP A 1 238 ? 7.980 -34.116 24.263 1.00 45.84 238 ASP A C 1
ATOM 1890 O O . ASP A 1 238 ? 7.299 -35.121 24.065 1.00 45.84 238 ASP A O 1
ATOM 1894 N N . ASN A 1 239 ? 8.730 -33.564 23.306 1.00 46.31 239 ASN A N 1
ATOM 1895 C CA . ASN A 1 239 ? 9.714 -34.358 22.567 1.00 46.31 239 ASN A CA 1
ATOM 1896 C C . ASN A 1 239 ? 10.621 -33.476 21.704 1.00 46.31 239 ASN A C 1
ATOM 1898 O O . ASN A 1 239 ? 10.188 -32.760 20.802 1.00 46.31 239 ASN A O 1
ATOM 1902 N N . ALA A 1 240 ? 11.911 -33.584 22.007 1.00 41.47 240 ALA A N 1
ATOM 1903 C CA . ALA A 1 240 ? 13.016 -33.210 21.149 1.00 41.47 240 ALA A CA 1
ATOM 1904 C C . ALA A 1 240 ? 13.145 -34.201 19.982 1.00 41.47 240 ALA A C 1
ATOM 1906 O O . ALA A 1 240 ? 12.906 -35.392 20.154 1.00 41.47 240 ALA A O 1
ATOM 1907 N N . SER A 1 241 ? 13.606 -33.724 18.826 1.00 44.69 241 SER A N 1
ATOM 1908 C CA . SER A 1 241 ? 14.341 -34.549 17.863 1.00 44.69 241 SER A CA 1
ATOM 1909 C C . SER A 1 241 ? 15.092 -33.663 16.875 1.00 44.69 241 SER A C 1
ATOM 1911 O O . SER A 1 241 ? 14.542 -33.123 15.920 1.00 44.69 241 SER A O 1
ATOM 1913 N N . THR A 1 242 ? 16.381 -33.553 17.151 1.00 40.28 242 THR A N 1
ATOM 1914 C CA . THR A 1 242 ? 17.497 -33.306 16.239 1.00 40.28 242 THR A CA 1
ATOM 1915 C C . THR A 1 242 ? 17.366 -33.993 14.874 1.00 40.28 242 THR A C 1
ATOM 1917 O O . THR A 1 242 ? 16.969 -35.152 14.799 1.00 40.28 242 THR A O 1
ATOM 1920 N N . SER A 1 243 ? 17.843 -33.346 13.811 1.00 44.69 243 SER A N 1
ATOM 1921 C CA . SER A 1 243 ? 18.884 -33.944 12.958 1.00 44.69 243 SER A CA 1
ATOM 1922 C C . SER A 1 243 ? 19.504 -32.906 12.025 1.00 44.69 243 SER A C 1
ATOM 1924 O O . SER A 1 243 ? 18.837 -32.198 11.275 1.00 44.69 243 SER A O 1
ATOM 1926 N N . GLU A 1 244 ? 20.822 -32.830 12.141 1.00 41.25 244 GLU A N 1
ATOM 1927 C CA . GLU A 1 244 ? 21.757 -32.212 11.220 1.00 41.25 244 GLU A CA 1
ATOM 1928 C C . GLU A 1 244 ? 21.868 -33.048 9.936 1.00 41.25 244 GLU A C 1
ATOM 1930 O O . GLU A 1 244 ? 21.763 -34.272 9.965 1.00 41.25 244 GLU A O 1
ATOM 1935 N N . THR A 1 245 ? 22.146 -32.388 8.815 1.00 43.38 245 THR A N 1
ATOM 1936 C CA . THR A 1 245 ? 22.968 -32.875 7.684 1.00 43.38 245 THR A CA 1
ATOM 1937 C C . THR A 1 245 ? 23.151 -31.660 6.767 1.00 43.38 245 THR A C 1
ATOM 1939 O O . THR A 1 245 ? 22.197 -31.137 6.210 1.00 43.38 245 THR A O 1
ATOM 1942 N N . SER A 1 246 ? 24.270 -30.939 6.834 1.00 39.16 246 SER A N 1
ATOM 1943 C CA . SER A 1 246 ? 25.587 -31.262 6.278 1.00 39.16 246 SER A CA 1
ATOM 1944 C C . SER A 1 246 ? 25.591 -31.502 4.764 1.00 39.16 246 SER A C 1
ATOM 1946 O O . SER A 1 246 ? 25.004 -32.454 4.262 1.00 39.16 246 SER A O 1
ATOM 1948 N N . SER A 1 247 ? 26.429 -30.690 4.113 1.00 38.56 247 SER A N 1
ATOM 1949 C CA . SER A 1 247 ? 27.299 -31.009 2.973 1.00 38.56 247 SER A CA 1
ATOM 1950 C C . SER A 1 247 ? 26.861 -30.683 1.531 1.00 38.56 247 SER A C 1
ATOM 1952 O O . SER A 1 247 ? 26.055 -31.348 0.901 1.00 38.56 247 SER A O 1
ATOM 1954 N N . GLN A 1 248 ? 27.599 -29.692 1.010 1.00 36.78 248 GLN A N 1
ATOM 1955 C CA . GLN A 1 248 ? 28.486 -29.789 -0.160 1.00 36.78 248 GLN A CA 1
ATOM 1956 C C . GLN A 1 248 ? 27.977 -29.404 -1.562 1.00 36.78 248 GLN A C 1
ATOM 1958 O O . GLN A 1 248 ? 27.231 -30.105 -2.226 1.00 36.78 248 GLN A O 1
ATOM 1963 N N . GLN A 1 249 ? 28.610 -28.316 -2.028 1.00 37.16 249 GLN A N 1
ATOM 1964 C CA . GLN A 1 249 ? 29.297 -28.155 -3.318 1.00 37.16 249 GLN A CA 1
ATOM 1965 C C . GLN A 1 249 ? 28.490 -28.350 -4.611 1.00 37.16 249 GLN A C 1
ATOM 1967 O O . GLN A 1 249 ? 28.184 -29.464 -5.018 1.00 37.16 249 GLN A O 1
ATOM 1972 N N . LYS A 1 250 ? 28.453 -27.284 -5.420 1.00 40.38 250 LYS A N 1
ATOM 1973 C CA . LYS A 1 250 ? 29.336 -27.193 -6.598 1.00 40.38 250 LYS A CA 1
ATOM 1974 C C . LYS A 1 250 ? 29.412 -25.762 -7.133 1.00 40.38 250 LYS A C 1
ATOM 1976 O O . LYS A 1 250 ? 28.411 -25.148 -7.481 1.00 40.38 250 LYS A O 1
ATOM 1981 N N . LYS A 1 251 ? 30.651 -25.269 -7.190 1.00 38.75 251 LYS A N 1
ATOM 1982 C CA . LYS A 1 251 ? 31.089 -24.173 -8.053 1.00 38.75 251 LYS A CA 1
ATOM 1983 C C . LYS A 1 251 ? 30.945 -24.624 -9.508 1.00 38.75 251 LYS A C 1
ATOM 1985 O O . LYS A 1 251 ? 31.333 -25.747 -9.826 1.00 38.75 251 LYS A O 1
ATOM 1990 N N . ALA A 1 252 ? 30.470 -23.739 -10.372 1.00 39.50 252 ALA A N 1
ATOM 1991 C CA . ALA A 1 252 ? 30.765 -23.797 -11.794 1.00 39.50 252 ALA A CA 1
ATOM 1992 C C . ALA A 1 252 ? 31.049 -22.372 -12.266 1.00 39.50 252 ALA A C 1
ATOM 1994 O O . ALA A 1 252 ? 30.157 -21.527 -12.328 1.00 39.50 252 ALA A O 1
ATOM 1995 N N . ASP A 1 253 ? 32.331 -22.134 -12.523 1.00 39.09 253 ASP A N 1
ATOM 1996 C CA . ASP A 1 253 ? 32.846 -20.999 -13.266 1.00 39.09 253 ASP A CA 1
ATOM 1997 C C . ASP A 1 253 ? 32.201 -20.961 -14.655 1.00 39.09 253 ASP A C 1
ATOM 1999 O O . ASP A 1 253 ? 32.222 -21.951 -15.388 1.00 39.09 253 ASP A O 1
ATOM 2003 N N . PHE A 1 254 ? 31.659 -19.807 -15.038 1.00 37.19 254 PHE A N 1
ATOM 2004 C CA . PHE A 1 254 ? 31.330 -19.523 -16.430 1.00 37.19 254 PHE A CA 1
ATOM 2005 C C . PHE A 1 254 ? 32.012 -18.222 -16.839 1.00 37.19 254 PHE A C 1
ATOM 2007 O O . PHE A 1 254 ? 31.441 -17.133 -16.803 1.00 37.19 254 PHE A O 1
ATOM 2014 N N . THR A 1 255 ? 33.282 -18.345 -17.212 1.00 44.06 255 THR A N 1
ATOM 2015 C CA . THR A 1 255 ? 33.991 -17.339 -17.993 1.00 44.06 255 THR A CA 1
ATOM 2016 C C . THR A 1 255 ? 33.585 -17.497 -19.458 1.00 44.06 255 THR A C 1
ATOM 2018 O O . THR A 1 255 ? 33.896 -18.494 -20.106 1.00 44.06 255 THR A O 1
ATOM 2021 N N . ARG A 1 256 ? 32.902 -16.492 -20.016 1.00 38.41 256 ARG A N 1
ATOM 2022 C CA . ARG A 1 256 ? 32.843 -16.309 -21.470 1.00 38.41 256 ARG A CA 1
ATOM 2023 C C . ARG A 1 256 ? 33.152 -14.863 -21.822 1.00 38.41 256 ARG A C 1
ATOM 2025 O O . ARG A 1 256 ? 32.335 -13.963 -21.662 1.00 38.41 256 ARG A O 1
ATOM 2032 N N . THR A 1 257 ? 34.377 -14.682 -22.286 1.00 42.38 257 THR A N 1
ATOM 2033 C CA . THR A 1 257 ? 34.917 -13.486 -22.916 1.00 42.38 257 THR A CA 1
ATOM 2034 C C . THR A 1 257 ? 34.390 -13.310 -24.345 1.00 42.38 257 THR A C 1
ATOM 2036 O O . THR A 1 257 ? 34.159 -14.281 -25.059 1.00 42.38 257 THR A O 1
ATOM 2039 N N . HIS A 1 258 ? 34.247 -12.029 -24.708 1.00 39.59 258 HIS A N 1
ATOM 2040 C CA . HIS A 1 258 ? 34.275 -11.390 -26.032 1.00 39.59 258 HIS A CA 1
ATOM 2041 C C . HIS A 1 258 ? 33.476 -12.003 -27.198 1.00 39.59 258 HIS A C 1
ATOM 2043 O O . HIS A 1 258 ? 33.807 -13.070 -27.700 1.00 39.59 258 HIS A O 1
ATOM 2049 N N . ASN A 1 259 ? 32.587 -11.204 -27.806 1.00 38.00 259 ASN A N 1
ATOM 2050 C CA . ASN A 1 259 ? 32.949 -10.616 -29.101 1.00 38.00 259 ASN A CA 1
ATOM 2051 C C . ASN A 1 259 ? 32.085 -9.410 -29.492 1.00 38.00 259 ASN A C 1
ATOM 2053 O O . ASN A 1 259 ? 30.875 -9.374 -29.287 1.00 38.00 259 ASN A O 1
ATOM 2057 N N . THR A 1 260 ? 32.766 -8.445 -30.091 1.00 45.53 260 THR A N 1
ATOM 2058 C CA . THR A 1 260 ? 32.269 -7.261 -30.781 1.00 45.53 260 THR A CA 1
ATOM 2059 C C . THR A 1 260 ? 31.583 -7.640 -32.095 1.00 45.53 260 THR A C 1
ATOM 2061 O O . THR A 1 260 ? 32.056 -8.517 -32.816 1.00 45.53 260 THR A O 1
ATOM 2064 N N . LYS A 1 261 ? 30.509 -6.928 -32.459 1.00 40.62 261 LYS A N 1
ATOM 2065 C CA . LYS A 1 261 ? 30.258 -6.526 -33.852 1.00 40.62 261 LYS A CA 1
ATOM 2066 C C . LYS A 1 261 ? 29.175 -5.453 -33.943 1.00 40.62 261 LYS A C 1
ATOM 2068 O O . LYS A 1 261 ? 27.996 -5.680 -33.703 1.00 40.62 261 LYS A O 1
ATOM 2073 N N . THR A 1 262 ? 29.661 -4.280 -34.312 1.00 46.12 262 THR A N 1
ATOM 2074 C CA . THR A 1 262 ? 29.012 -3.191 -35.033 1.00 46.12 262 THR A CA 1
ATOM 2075 C C . THR A 1 262 ? 28.040 -3.702 -36.098 1.00 46.12 262 THR A C 1
ATOM 2077 O O . THR A 1 262 ? 28.444 -4.439 -36.996 1.00 46.12 262 THR A O 1
ATOM 2080 N N . GLN A 1 263 ? 26.790 -3.238 -36.053 1.00 42.88 263 GLN A N 1
ATOM 2081 C CA . GLN A 1 263 ? 25.932 -3.159 -37.231 1.00 42.88 263 GLN A CA 1
ATOM 2082 C C . GLN A 1 263 ? 25.227 -1.802 -37.277 1.00 42.88 263 GLN A C 1
ATOM 2084 O O . GLN A 1 263 ? 24.685 -1.303 -36.296 1.00 42.88 263 GLN A O 1
ATOM 2089 N N . SER A 1 264 ? 25.345 -1.214 -38.458 1.00 42.50 264 SER A N 1
ATOM 2090 C CA . SER A 1 264 ? 24.843 0.058 -38.951 1.00 42.50 264 SER A CA 1
ATOM 2091 C C . SER A 1 264 ? 23.317 0.154 -38.944 1.00 42.50 264 SER A C 1
ATOM 2093 O O . SER A 1 264 ? 22.640 -0.719 -39.487 1.00 42.50 264 SER A O 1
ATOM 2095 N N . SER A 1 265 ? 22.792 1.263 -38.424 1.00 41.09 265 SER A N 1
ATOM 2096 C CA . SER A 1 265 ? 21.383 1.651 -38.541 1.00 41.09 265 SER A CA 1
ATOM 2097 C C . SER A 1 265 ? 21.074 2.223 -39.934 1.00 41.09 265 SER A C 1
ATOM 2099 O O . SER A 1 265 ? 21.804 3.112 -40.382 1.00 41.09 265 SER A O 1
ATOM 2101 N N . PRO A 1 266 ? 19.992 1.796 -40.611 1.00 53.75 266 PRO A N 1
ATOM 2102 C CA . PRO A 1 266 ? 19.473 2.481 -41.784 1.00 53.75 266 PRO A CA 1
ATOM 2103 C C . PRO A 1 266 ? 18.469 3.589 -41.422 1.00 53.75 266 PRO A C 1
ATOM 2105 O O . PRO A 1 266 ? 17.860 3.617 -40.353 1.00 53.75 266 PRO A O 1
ATOM 2108 N N . GLN A 1 267 ? 18.361 4.514 -42.370 1.00 40.75 267 GLN A N 1
ATOM 2109 C CA . GLN A 1 267 ? 17.655 5.794 -42.391 1.00 40.75 267 GLN A CA 1
ATOM 2110 C C . GLN A 1 267 ? 16.217 5.777 -41.840 1.00 40.75 267 GLN A C 1
ATOM 2112 O O . GLN A 1 267 ? 15.394 4.939 -42.202 1.00 40.75 267 GLN A O 1
ATOM 2117 N N . GLN A 1 268 ? 15.895 6.792 -41.031 1.00 42.38 268 GLN A N 1
ATOM 2118 C CA . GLN A 1 268 ? 14.527 7.130 -40.638 1.00 42.38 268 GLN A CA 1
ATOM 2119 C C . GLN A 1 268 ? 13.788 7.787 -41.812 1.00 42.38 268 GLN A C 1
ATOM 2121 O O . GLN A 1 268 ? 14.173 8.858 -42.278 1.00 42.38 268 GLN A O 1
ATOM 2126 N N . ASN A 1 269 ? 12.705 7.153 -42.259 1.00 42.44 269 ASN A N 1
ATOM 2127 C CA . ASN A 1 269 ? 11.743 7.712 -43.203 1.00 42.44 269 ASN A CA 1
ATOM 2128 C C . ASN A 1 269 ? 10.552 8.271 -42.406 1.00 42.44 269 ASN A C 1
ATOM 2130 O O . ASN A 1 269 ? 9.798 7.519 -41.787 1.00 42.44 269 ASN A O 1
ATOM 2134 N N . THR A 1 270 ? 10.405 9.593 -42.361 1.00 43.34 270 THR A N 1
ATOM 2135 C CA . THR A 1 270 ? 9.331 10.291 -41.645 1.00 43.34 270 THR A CA 1
ATOM 2136 C C . THR A 1 270 ? 8.124 10.499 -42.560 1.00 43.34 270 THR A C 1
ATOM 2138 O O . THR A 1 270 ? 8.036 11.486 -43.285 1.00 43.34 270 THR A O 1
ATOM 2141 N N . GLN A 1 271 ? 7.133 9.607 -42.484 1.00 47.41 271 GLN A N 1
ATOM 2142 C CA . GLN A 1 271 ? 5.787 9.893 -42.993 1.00 47.41 271 GLN A CA 1
ATOM 2143 C C . GLN A 1 271 ? 4.856 10.289 -41.842 1.00 47.41 271 GLN A C 1
ATOM 2145 O O . GLN A 1 271 ? 4.438 9.473 -41.025 1.00 47.41 271 GLN A O 1
ATOM 2150 N N . ARG A 1 272 ? 4.528 11.586 -41.791 1.00 42.75 272 ARG A N 1
ATOM 2151 C CA . ARG A 1 272 ? 3.458 12.159 -40.962 1.00 42.75 272 ARG A CA 1
ATOM 2152 C C . ARG A 1 272 ? 2.096 11.754 -41.532 1.00 42.75 272 ARG A C 1
ATOM 2154 O O . ARG A 1 272 ? 1.605 12.387 -42.463 1.00 42.75 272 ARG A O 1
ATOM 2161 N N . GLY A 1 273 ? 1.462 10.749 -40.935 1.00 47.38 273 GLY A N 1
ATOM 2162 C CA . GLY A 1 273 ? 0.035 10.472 -41.107 1.00 47.38 273 GLY A CA 1
ATOM 2163 C C . GLY A 1 273 ? -0.787 11.187 -40.033 1.00 47.38 273 GLY A C 1
ATOM 2164 O O . GLY A 1 273 ? -0.664 10.880 -38.853 1.00 47.38 273 GLY A O 1
ATOM 2165 N N . LYS A 1 274 ? -1.623 12.152 -40.432 1.00 52.00 274 LYS A N 1
ATOM 2166 C CA . LYS A 1 274 ? -2.656 12.755 -39.575 1.00 52.00 274 LYS A CA 1
ATOM 2167 C C . LYS A 1 274 ? -3.737 11.704 -39.287 1.00 52.00 274 LYS A C 1
ATOM 2169 O O . LYS A 1 274 ? -4.476 11.355 -40.204 1.00 52.00 274 LYS A O 1
ATOM 2174 N N . GLN A 1 275 ? -3.873 11.245 -38.044 1.00 49.75 275 GLN A N 1
ATOM 2175 C CA . GLN A 1 275 ? -5.064 10.514 -37.598 1.00 49.75 275 GLN A CA 1
ATOM 2176 C C . GLN A 1 275 ? -6.013 11.458 -36.857 1.00 49.75 275 GLN A C 1
ATOM 2178 O O . GLN A 1 275 ? -5.611 12.225 -35.984 1.00 49.75 275 GLN A O 1
ATOM 2183 N N . LYS A 1 276 ? -7.272 11.437 -37.301 1.00 49.56 276 LYS A N 1
ATOM 2184 C CA . LYS A 1 276 ? -8.403 12.170 -36.734 1.00 49.56 276 LYS A CA 1
ATOM 2185 C C . LYS A 1 276 ? -8.875 11.447 -35.471 1.00 49.56 276 LYS A C 1
ATOM 2187 O O . LYS A 1 276 ? -9.028 10.230 -35.491 1.00 49.56 276 LYS A O 1
ATOM 2192 N N . ASN A 1 277 ? -9.113 12.213 -34.412 1.00 46.41 277 ASN A N 1
ATOM 2193 C CA . ASN A 1 277 ? -9.747 11.748 -33.185 1.00 46.41 277 ASN A CA 1
ATOM 2194 C C . ASN A 1 277 ? -11.250 11.543 -33.422 1.00 46.41 277 ASN A C 1
ATOM 2196 O O . ASN A 1 277 ? -11.939 12.493 -33.789 1.00 46.41 277 ASN A O 1
ATOM 2200 N N . GLU A 1 278 ? -11.742 10.337 -33.157 1.00 53.06 278 GLU A N 1
ATOM 2201 C CA . GLU A 1 278 ? -13.159 10.040 -32.916 1.00 53.06 278 GLU A CA 1
ATOM 2202 C C . GLU A 1 278 ? -13.334 9.787 -31.404 1.00 53.06 278 GLU A C 1
ATOM 2204 O O . GLU A 1 278 ? -12.501 9.094 -30.809 1.00 53.06 278 GLU A O 1
ATOM 2209 N N . PRO A 1 279 ? -14.357 10.358 -30.746 1.00 62.03 279 PRO A N 1
ATOM 2210 C CA . PRO A 1 279 ? -14.578 10.171 -29.317 1.00 62.03 279 PRO A CA 1
ATOM 2211 C C . PRO A 1 279 ? -15.267 8.831 -29.023 1.00 62.03 279 PRO A C 1
ATOM 2213 O O . PRO A 1 279 ? -16.358 8.553 -29.515 1.00 62.03 279 PRO A O 1
ATOM 2216 N N . PHE A 1 280 ? -14.661 8.027 -28.147 1.00 54.28 280 PHE A N 1
ATOM 2217 C CA . PHE A 1 280 ? -15.352 6.914 -27.496 1.00 54.28 280 PHE A CA 1
ATOM 2218 C C . PHE A 1 280 ? -16.358 7.464 -26.479 1.00 54.28 280 PHE A C 1
ATOM 2220 O O . PHE A 1 280 ? -15.977 8.121 -25.509 1.00 54.28 280 PHE A O 1
ATOM 2227 N N . ALA A 1 281 ? -17.640 7.192 -26.718 1.00 54.03 281 ALA A N 1
ATOM 2228 C CA . ALA A 1 281 ? -18.720 7.408 -25.769 1.00 54.03 281 ALA A CA 1
ATOM 2229 C C . ALA A 1 281 ? -18.828 6.210 -24.810 1.00 54.03 281 ALA A C 1
ATOM 2231 O O . ALA A 1 281 ? -18.856 5.061 -25.255 1.00 54.03 281 ALA A O 1
ATOM 2232 N N . PHE A 1 282 ? -18.921 6.508 -23.516 1.00 55.53 282 PHE A N 1
ATOM 2233 C CA . PHE A 1 282 ? -19.510 5.657 -22.483 1.00 55.53 282 PHE A CA 1
ATOM 2234 C C . PHE A 1 282 ? -20.618 6.453 -21.797 1.00 55.53 282 PHE A C 1
ATOM 2236 O O . PHE A 1 282 ? -20.410 7.674 -21.598 1.00 55.53 282 PHE A O 1
#

Sequence (282 aa):
MRLPDDEWRAMQACLDKLPHRPLVVEIGCFEGGTTQKIAEYIWPRDGRIIAVDPHQGNTGWVETHKSLNGFMKGAGQMENVIPILGTSLTASKMRLKPDFVFIDGDHSYEGCQLDCRLWSKTTPVIAFHDTLDKPVWKAIQEEILSDKTWHCEQTNSLLVCTKKKRSPLTIIKLKTKRAYYMLRRKLWKLKTQQTKNPILKKSASKSTPAESSKSQQQDSSPAKTTTTSPAHTSTKQDNASTSETSSQQKKADFTRTHNTKTQSSPQQNTQRGKQKNEPFAF

=== Feature glossary ===
A reading guide for the features in this record.

Start from the sequence.

  · Sequence gives the chain of amino acids in standard one-letter code (A=alanine, C=cysteine, …, Y=tyrosine), read N→C. It is the only feature that is directly encoded by the gene; all structural features are derived from the folded form of this sequence.

Fold it, and you get atomic coordinates and the backbone conformation that goes with them.

  · Structure coordinates are given as an mmCIF _atom_site loop: one row per atom with element, residue name, chain id, sequence number, and x/y/z position in Å. Only the four main-chain atoms per residue are included here; side chains are omitted to keep the record compact.

  · Backbone dihedral angles. Every residue except chain termini has a φ (preceding-C → N → Cα → C) and a ψ (N → Cα → C → next-N). They are reported in degrees following the IUPAC sign convention. Secondary structure is essentially a statement about which (φ, ψ) basin each residue occupies.

  · Eight-state secondary structure (DSSP): H is the canonical α-helix, G the tighter 3₁₀-helix, I the wider π-helix; E/B are β-structure, T and S are turns and bends, and '-' is everything else. DSSP derives these from the pattern of main-chain N–H···O=C hydrogen bonds, not from the sequence.

  · SS3 is a coarse helix/strand/coil call (letters a/b/c) made by the P-SEA algorithm from inter-Cα distances and dihedrals. It is less detailed than DSSP but needs only Cα positions.

Summarize the fold with a handful of shape descriptors and a per-residue structural alphabet.

  · Radius of gyration (Rg) is the root-mean-square distance of Cα atoms from their centroid — a single number for overall size and compactness. A globular domain of N residues has Rg ≈ 2.2·N^0.38 Å; an extended or disordered chain has a much larger Rg. The Cα contact count is the number of residue pairs whose Cα atoms are within 8 Å and are more than four positions apart in sequence — a standard proxy for tertiary packing density. The bounding box is the smallest axis-aligned box enclosing all Cα atoms.

  · 3Di is Foldseek's structural alphabet. Each residue is assigned one of twenty discrete states based on how its Cα sits relative to its spatial (not sequential) neighbors. Aligning 3Di strings finds structural homologs roughly as well as full 3D superposition, but orders of magnitude faster.

  · Solvent-accessible surface area (SASA) is the area in Å² traced out by the centre of a 1.4 Å probe sphere (a water molecule) rolled over the protein's van der Waals surface (Shrake–Rupley / Lee–Richards construction). Buried residues have near-zero SASA; fully exposed residues can exceed 200 Å². The total SASA scales roughly with the number of surface residues.

Ask how reliable the model is.

  · For AlphaFold models, the B-factor field carries pLDDT — the model's own estimate of local accuracy on a 0–100 scale. Regions with pLDDT<50 should be treated as essentially unmodeled; they often correspond to intrinsically disordered segments.

  · For experimental (PDB) structures, the B-factor (temperature factor) quantifies the positional spread of each atom in the crystal — a combination of thermal vibration and static disorder — in units of Å². High B-factors mark flexible loops or poorly resolved regions; low B-factors mark the rigid, well-ordered core.

  · Predicted Aligned Error (PAE) is an AlphaFold confidence matrix: entry (i, j) is the expected error in the position of residue j, in ångströms, when the prediction is superimposed on the true structure at residue i. Low PAE within a block of residues means that block is internally rigid and well-predicted; high PAE between two blocks means their relative placement is uncertain even if each block individually is confident.

Place it in context: what it resembles, what it is annotated as, and how it looks.

  · Structural nearest neighbors (via Foldseek easy-search vs the PDB). Reported per hit: target PDB id, E-value, and alignment TM-score. A TM-score above ~0.5 is the conventional threshold for 'same fold'.

  · Functional annotations link the protein to curated databases. InterPro entries identify conserved domains and families by matching the sequence against member-database signatures (Pfam, PROSITE, CDD, …). Gene Ontology (GO) terms describe molecular function, biological process, and cellular component in a controlled vocabulary. CATH places the structure in a hierarchical fold classification (Class/Architecture/Topology/Homologous-superfamily). The organism is the source species.

  · The contact map is a binary N×N matrix image: pixel (i, j) is dark where Cα_i and Cα_j are within 8 Å and |i−j|>4. Because the |i−j|>4 filter removes local helical contacts, off-diagonal stripes parallel to the main diagonal indicate parallel β-sheets; stripes perpendicular to it indicate antiparallel β-sheets. The Ramachandran plot scatters every residue's (φ, ψ) pair against the sterically allowed regions. The PAE heatmap renders the predicted-aligned-error matrix.

  · Six rendered views show the 3D structure from the faces of a cube — i.e. along ±x, ±y, ±z. Rendering representation is drawn randomly per protein from cartoon (secondary-structure ribbons), sticks (backbone bonds), or molecular surface; coloring is either N→C rainbow (blue at the N-terminus through red at the C-terminus) or one color per chain.